Protein AF-A0A2S7T4J6-F1 (afdb_monomer_lite)

pLDDT: mean 83.21, std 17.54, range [38.12, 98.75]

Foldseek 3Di:
DVLVVLVVVVPPPDDDDDDDDDDDDDDDDDDDDDDDDPDDDDPDDPDDPDPDPDAWQKEKEWLAAQDQQPLPQAFPGHFRTQIWMARPPVQAIDDRFGKDQFAFLDDPPPPPQAFTAADAFKFKWFQQAFPPRLPAAWTQTADPVRARWGWGATSVRDIDIDGRATEEAAQARRSHRRRRVDRHHMYTYNVCRVVVRVVFQQPDFDPDVVTDSHGGGDIHMYGYHHYHPVSSVVVVVVVVVGGD

Structure (mmCIF, N/CA/C/O backbone):
data_AF-A0A2S7T4J6-F1
#
_entry.id   AF-A0A2S7T4J6-F1
#
loop_
_atom_site.group_PDB
_atom_site.id
_atom_site.type_symbol
_atom_site.label_atom_id
_atom_site.label_alt_id
_atom_site.label_comp_id
_atom_site.label_asym_id
_atom_site.label_entity_id
_atom_site.label_seq_id
_atom_site.pdbx_PDB_ins_code
_atom_site.Cartn_x
_atom_site.Cartn_y
_atom_site.Cartn_z
_atom_site.occupancy
_atom_site.B_iso_or_equiv
_atom_site.auth_seq_id
_atom_site.auth_comp_id
_atom_site.auth_asym_id
_atom_site.auth_atom_id
_atom_site.pdbx_PDB_model_num
ATOM 1 N N . MET A 1 1 ? -19.206 -4.531 -1.133 1.00 46.59 1 MET A N 1
ATOM 2 C CA . MET A 1 1 ? -19.902 -3.611 -2.072 1.00 46.59 1 MET A CA 1
ATOM 3 C C . MET A 1 1 ? -19.004 -2.639 -2.876 1.00 46.59 1 MET A C 1
ATOM 5 O O . MET A 1 1 ? -19.050 -2.727 -4.097 1.00 46.59 1 MET A O 1
ATOM 9 N N . LEU A 1 2 ? -18.177 -1.746 -2.290 1.00 47.12 2 LEU A N 1
ATOM 10 C CA . LEU A 1 2 ? -17.419 -0.732 -3.069 1.00 47.12 2 LEU A CA 1
ATOM 11 C C . LEU A 1 2 ? -16.317 -1.319 -3.971 1.00 47.12 2 LEU A C 1
ATOM 13 O O . LEU A 1 2 ? -16.253 -0.971 -5.139 1.00 47.12 2 LEU A O 1
ATOM 17 N N . ALA A 1 3 ? -15.514 -2.276 -3.498 1.00 47.03 3 ALA A N 1
ATOM 18 C CA . ALA A 1 3 ? -14.512 -2.927 -4.352 1.00 47.03 3 ALA A CA 1
ATOM 19 C C . ALA A 1 3 ? -15.123 -3.689 -5.548 1.00 47.03 3 ALA A C 1
ATOM 21 O O . ALA A 1 3 ? -14.525 -3.743 -6.618 1.00 47.03 3 ALA A O 1
ATOM 22 N N . LEU A 1 4 ? -16.341 -4.226 -5.394 1.00 43.81 4 LEU A N 1
ATOM 23 C CA . LEU A 1 4 ? -17.112 -4.846 -6.482 1.00 43.81 4 LEU A CA 1
ATOM 24 C C . LEU A 1 4 ? -17.715 -3.808 -7.448 1.00 43.81 4 LEU A C 1
ATOM 26 O O . LEU A 1 4 ? -17.822 -4.079 -8.647 1.00 43.81 4 LEU A O 1
ATOM 30 N N . LEU A 1 5 ? -18.075 -2.619 -6.949 1.00 45.03 5 LEU A N 1
ATOM 31 C CA . LEU A 1 5 ? -18.513 -1.484 -7.770 1.00 45.03 5 LEU A CA 1
ATOM 32 C C . LEU A 1 5 ? -17.338 -0.879 -8.559 1.00 45.03 5 LEU A C 1
ATOM 34 O O . LEU A 1 5 ? -17.463 -0.671 -9.764 1.00 45.03 5 LEU A O 1
ATOM 38 N N . LEU A 1 6 ? -16.173 -0.724 -7.924 1.00 48.00 6 LEU A N 1
ATOM 39 C CA . LEU A 1 6 ? -14.933 -0.244 -8.544 1.00 48.00 6 LEU A CA 1
ATOM 40 C C . LEU A 1 6 ? -14.418 -1.206 -9.624 1.00 48.00 6 LEU A C 1
ATOM 42 O O . LEU A 1 6 ? -14.096 -0.783 -10.731 1.00 48.00 6 LEU A O 1
ATOM 46 N N . GLN A 1 7 ? -14.442 -2.518 -9.364 1.00 47.59 7 GLN A N 1
ATOM 47 C CA . GLN A 1 7 ? -14.095 -3.529 -10.373 1.00 47.59 7 GLN A CA 1
ATOM 48 C C . GLN A 1 7 ? -15.083 -3.589 -11.551 1.00 47.59 7 GLN A C 1
ATOM 50 O O . GLN A 1 7 ? -14.705 -4.029 -12.640 1.00 47.59 7 GLN A O 1
ATOM 55 N N . SER A 1 8 ? -16.342 -3.179 -11.355 1.00 40.75 8 SER A N 1
ATOM 56 C CA . SER A 1 8 ? -17.349 -3.154 -12.426 1.00 40.75 8 SER A CA 1
ATOM 57 C C . SER A 1 8 ? -17.247 -1.909 -13.311 1.00 40.75 8 SER A C 1
ATOM 59 O O . SER A 1 8 ? -17.533 -2.007 -14.504 1.00 40.75 8 SER A O 1
ATOM 61 N N . SER A 1 9 ? -16.796 -0.769 -12.775 1.00 39.91 9 SER A N 1
ATOM 62 C CA . SER A 1 9 ? -16.653 0.477 -13.545 1.00 39.91 9 SER A CA 1
ATOM 63 C C . SER A 1 9 ? -15.541 0.390 -14.608 1.00 39.91 9 SER A C 1
ATOM 65 O O . SER A 1 9 ? -15.733 0.829 -15.743 1.00 39.91 9 SER A O 1
ATOM 67 N N . CYS A 1 10 ? -14.432 -0.309 -14.321 1.00 42.12 10 CYS A N 1
ATOM 68 C CA . CYS A 1 10 ? -13.306 -0.465 -15.259 1.00 42.12 10 CYS A CA 1
ATOM 69 C C . CYS A 1 10 ? -13.540 -1.464 -16.416 1.00 42.12 10 CYS A C 1
ATOM 71 O O . CYS A 1 10 ? -12.700 -1.579 -17.304 1.00 42.12 10 CYS A O 1
ATOM 73 N N . LYS A 1 11 ? -14.665 -2.195 -16.460 1.00 42.22 11 LYS A N 1
ATOM 74 C CA . LYS A 1 11 ? -14.942 -3.202 -17.513 1.00 42.22 11 LYS A CA 1
ATOM 75 C C . LYS A 1 11 ? -15.778 -2.699 -18.699 1.00 42.22 11 LYS A C 1
ATOM 77 O O . LYS A 1 11 ? -16.148 -3.507 -19.550 1.00 42.22 11 LYS A O 1
ATOM 82 N N . SER A 1 12 ? -16.095 -1.404 -18.789 1.00 40.19 12 SER A N 1
ATOM 83 C CA . SER A 1 12 ? -17.078 -0.895 -19.768 1.00 40.19 12 SER A CA 1
ATOM 84 C C . SER A 1 12 ? -16.520 -0.137 -20.982 1.00 40.19 12 SER A C 1
ATOM 86 O O . SER A 1 12 ? -17.240 0.648 -21.590 1.00 40.19 12 SER A O 1
ATOM 88 N N . LEU A 1 13 ? -15.284 -0.401 -21.414 1.00 41.84 13 LEU A N 1
ATOM 89 C CA . LEU A 1 13 ? -14.758 0.146 -22.674 1.00 41.84 13 LEU A CA 1
ATOM 90 C C . LEU A 1 13 ? -14.085 -0.929 -23.530 1.00 41.84 13 LEU A C 1
ATOM 92 O O . LEU A 1 13 ? -12.912 -0.835 -23.855 1.00 41.84 13 LEU A O 1
ATOM 96 N N . ASP A 1 14 ? -14.849 -1.951 -23.915 1.00 47.81 14 ASP A N 1
ATOM 97 C CA . ASP A 1 14 ? -14.542 -2.700 -25.136 1.00 47.81 14 ASP A CA 1
ATOM 98 C C . ASP A 1 14 ? -15.792 -3.416 -25.657 1.00 47.81 14 ASP A C 1
ATOM 100 O O . ASP A 1 14 ? -16.136 -4.525 -25.244 1.00 47.81 14 ASP A O 1
ATOM 104 N N . ARG A 1 15 ? -16.522 -2.756 -26.562 1.00 38.12 15 ARG A N 1
ATOM 105 C CA . ARG A 1 15 ? -17.481 -3.422 -27.453 1.00 38.12 15 ARG A CA 1
ATOM 106 C C . ARG A 1 15 ? -17.423 -2.788 -28.832 1.00 38.12 15 ARG A C 1
ATOM 108 O O . ARG A 1 15 ? -18.091 -1.800 -29.124 1.00 38.12 15 ARG A O 1
ATOM 115 N N . THR A 1 16 ? -16.629 -3.407 -29.694 1.00 41.25 16 THR A N 1
ATOM 116 C CA . THR A 1 16 ? -16.821 -3.350 -31.143 1.00 41.25 16 THR A CA 1
ATOM 117 C C . THR A 1 16 ? -18.231 -3.880 -31.463 1.00 41.25 16 THR A C 1
ATOM 119 O O . THR A 1 16 ? -18.622 -4.900 -30.889 1.00 41.25 16 THR A O 1
ATOM 122 N N . PRO A 1 17 ? -19.023 -3.247 -32.347 1.00 40.62 17 PRO A N 1
ATOM 123 C CA . PRO A 1 17 ? -20.334 -3.774 -32.703 1.00 40.62 17 PRO A CA 1
ATOM 124 C C . PRO A 1 17 ? -20.157 -4.967 -33.650 1.00 40.62 17 PRO A C 1
ATOM 126 O O . PRO A 1 17 ? -19.655 -4.803 -34.761 1.00 40.62 17 PRO A O 1
ATOM 129 N N . GLN A 1 18 ? -20.570 -6.162 -33.223 1.00 39.06 18 GLN A N 1
ATOM 130 C CA . GLN A 1 18 ? -20.898 -7.241 -34.154 1.00 39.06 18 GLN A CA 1
ATOM 131 C C . GLN A 1 18 ? -22.341 -7.052 -34.626 1.00 39.06 18 GLN A C 1
ATOM 133 O O . GLN A 1 18 ? -23.256 -6.947 -33.809 1.00 39.06 18 GLN A O 1
ATOM 138 N N . GLU A 1 19 ? -22.524 -6.998 -35.945 1.00 47.34 19 GLU A N 1
ATOM 139 C CA . GLU A 1 19 ? -23.825 -7.107 -36.602 1.00 47.34 19 GLU A CA 1
ATOM 140 C C . GLU A 1 19 ? -24.484 -8.431 -36.196 1.00 47.34 19 GLU A C 1
ATOM 142 O O . GLU A 1 19 ? -23.924 -9.508 -36.405 1.00 47.34 19 GLU A O 1
ATOM 147 N N . GLN A 1 20 ? -25.666 -8.343 -35.588 1.00 41.53 20 GLN A N 1
ATOM 148 C CA . GLN A 1 20 ? -26.504 -9.494 -35.276 1.00 41.53 20 GLN A CA 1
ATOM 149 C C . GLN A 1 20 ? -27.664 -9.514 -36.273 1.00 41.53 20 GLN A C 1
ATOM 151 O O . GLN A 1 20 ? -28.478 -8.591 -36.302 1.00 41.53 20 GLN A O 1
ATOM 156 N N . GLU A 1 21 ? -27.704 -10.549 -37.112 1.00 45.62 21 GLU A N 1
ATOM 157 C CA . GLU A 1 21 ? -28.818 -10.823 -38.018 1.00 45.62 21 GLU A CA 1
ATOM 158 C C . GLU A 1 21 ? -30.084 -11.163 -37.219 1.00 45.62 21 GLU A C 1
ATOM 160 O O . GLU A 1 21 ? -30.100 -12.069 -36.381 1.00 45.62 21 GLU A O 1
ATOM 165 N N . ASP A 1 22 ? -31.145 -10.413 -37.506 1.00 47.22 22 ASP A N 1
ATOM 166 C CA . ASP A 1 22 ? -32.496 -10.589 -36.987 1.00 47.22 22 ASP A CA 1
ATOM 167 C C . ASP A 1 22 ? -33.133 -11.849 -37.593 1.00 47.22 22 ASP A C 1
ATOM 169 O O . ASP A 1 22 ? -33.500 -11.884 -38.768 1.00 47.22 22 ASP A O 1
ATOM 173 N N . ASN A 1 23 ? -33.252 -12.895 -36.777 1.00 51.44 23 ASN A N 1
ATOM 174 C CA . ASN A 1 23 ? -34.054 -14.079 -37.067 1.00 51.44 23 ASN A CA 1
ATOM 175 C C . ASN A 1 23 ? -35.165 -14.198 -36.022 1.00 51.44 23 ASN A C 1
ATOM 177 O O . ASN A 1 23 ? -35.125 -15.058 -35.142 1.00 51.44 23 ASN A O 1
ATOM 181 N N . THR A 1 24 ? -36.157 -13.316 -36.115 1.00 54.44 24 THR A N 1
ATOM 182 C CA . THR A 1 24 ? -37.392 -13.416 -35.333 1.00 54.44 24 THR A CA 1
ATOM 183 C C . THR A 1 24 ? -38.304 -14.516 -35.915 1.00 54.44 24 THR A C 1
ATOM 185 O O . THR A 1 24 ? -38.749 -14.388 -37.060 1.00 54.44 24 THR A O 1
ATOM 188 N N . PRO A 1 25 ? -38.617 -15.605 -35.182 1.00 57.62 25 PRO A N 1
ATOM 189 C CA . PRO A 1 25 ? -39.623 -16.578 -35.607 1.00 57.62 25 PRO A CA 1
ATOM 190 C C . PRO A 1 25 ? -41.051 -16.040 -35.381 1.00 57.62 25 PRO A C 1
ATOM 192 O O . PRO A 1 25 ? -41.256 -15.145 -34.558 1.00 57.62 25 PRO A O 1
ATOM 195 N N . PRO A 1 26 ? -42.056 -16.557 -36.112 1.00 58.91 26 PRO A N 1
ATOM 196 C CA . PRO A 1 26 ? -43.396 -15.986 -36.111 1.00 58.91 26 PRO A CA 1
ATOM 197 C C . PRO A 1 26 ? -44.127 -16.229 -34.786 1.00 58.91 26 PRO A C 1
ATOM 199 O O . PRO A 1 26 ? -44.065 -17.309 -34.202 1.00 58.91 26 PRO A O 1
ATOM 202 N N . VAL A 1 27 ? -44.844 -15.191 -34.356 1.00 52.62 27 VAL A N 1
ATOM 203 C CA . VAL A 1 27 ? -45.684 -15.143 -33.155 1.00 52.62 27 VAL A CA 1
ATOM 204 C C . VAL A 1 27 ? -46.869 -16.098 -33.305 1.00 52.62 27 VAL A C 1
ATOM 206 O O . VAL A 1 27 ? -47.707 -15.924 -34.192 1.00 52.62 27 VAL A O 1
ATOM 209 N N . GLU A 1 28 ? -46.947 -17.092 -32.424 1.00 57.47 28 GLU A N 1
ATOM 210 C CA . GLU A 1 28 ? -48.094 -17.987 -32.297 1.00 57.47 28 GLU A CA 1
ATOM 211 C C . GLU A 1 28 ? -49.166 -17.300 -31.435 1.00 57.47 28 GLU A C 1
ATOM 213 O O . GLU A 1 28 ? -48.926 -16.917 -30.289 1.00 57.47 28 GLU A O 1
ATOM 218 N N . VAL A 1 29 ? -50.339 -17.069 -32.025 1.00 58.41 29 VAL A N 1
ATOM 219 C CA . VAL A 1 29 ? -51.489 -16.449 -31.358 1.00 58.41 29 VAL A CA 1
ATOM 220 C C . VAL A 1 29 ? -52.173 -17.518 -30.509 1.00 58.41 29 VAL A C 1
ATOM 222 O O . VAL A 1 29 ? -52.822 -18.411 -31.048 1.00 58.41 29 VAL A O 1
ATOM 225 N N . ILE A 1 30 ? -52.017 -17.427 -29.190 1.00 51.50 30 ILE A N 1
ATOM 226 C CA . ILE A 1 30 ? -52.708 -18.283 -28.221 1.00 51.50 30 ILE A CA 1
ATOM 227 C C . ILE A 1 30 ? -53.990 -17.564 -27.785 1.00 51.50 30 ILE A C 1
ATOM 229 O O . ILE A 1 30 ? -53.944 -16.431 -27.304 1.00 51.50 30 ILE A O 1
ATOM 233 N N . GLU A 1 31 ? -55.137 -18.210 -28.002 1.00 62.50 31 GLU A N 1
ATOM 234 C CA . GLU A 1 31 ? -56.450 -17.731 -27.561 1.00 62.50 31 GLU A CA 1
ATOM 235 C C . GLU A 1 31 ? -56.573 -17.763 -26.026 1.00 62.50 31 GLU A C 1
ATOM 237 O O . GLU A 1 31 ? -56.019 -18.658 -25.383 1.00 62.50 31 GLU A O 1
ATOM 242 N N . PRO A 1 32 ? -57.306 -16.814 -25.414 1.00 48.72 32 PRO A N 1
ATOM 243 C CA . PRO A 1 32 ? -57.443 -16.752 -23.968 1.00 48.72 32 PRO A CA 1
ATOM 244 C C . PRO A 1 32 ? -58.439 -17.808 -23.479 1.00 48.72 32 PRO A C 1
ATOM 246 O O . PRO A 1 32 ? -59.636 -17.732 -23.753 1.00 48.72 32 PRO A O 1
ATOM 249 N N . THR A 1 33 ? -57.952 -18.784 -22.718 1.00 53.22 33 THR A N 1
ATOM 250 C CA . THR A 1 33 ? -58.795 -19.627 -21.867 1.00 53.22 33 THR A CA 1
ATOM 251 C C . THR A 1 33 ? -59.058 -18.899 -20.555 1.00 53.22 33 THR A C 1
ATOM 253 O O . THR A 1 33 ? -58.128 -18.621 -19.800 1.00 53.22 33 THR A O 1
ATOM 256 N N . GLU A 1 34 ? -60.327 -18.576 -20.307 1.00 59.88 34 GLU A N 1
ATOM 257 C CA . GLU A 1 34 ? -60.815 -18.103 -19.013 1.00 59.88 34 GLU A CA 1
ATOM 258 C C . GLU A 1 34 ? -60.721 -19.252 -18.004 1.00 59.88 34 GLU A C 1
ATOM 260 O O . GLU A 1 34 ? -61.484 -20.215 -18.092 1.00 59.88 34 GLU A O 1
ATOM 265 N N . ASP A 1 35 ? -59.767 -19.163 -17.076 1.00 51.34 35 ASP A N 1
ATOM 266 C CA . ASP A 1 35 ? -59.703 -20.040 -15.910 1.00 51.34 35 ASP A CA 1
ATOM 267 C C . ASP A 1 35 ? -59.999 -19.207 -14.656 1.00 51.34 35 ASP A C 1
ATOM 269 O O . ASP A 1 35 ? -59.260 -18.293 -14.279 1.00 51.34 35 ASP A O 1
ATOM 273 N N . ASP A 1 36 ? -61.165 -19.487 -14.082 1.00 60.16 36 ASP A N 1
ATOM 274 C CA . ASP A 1 36 ? -61.701 -18.916 -12.853 1.00 60.16 36 ASP A CA 1
ATOM 275 C C . ASP A 1 36 ? -61.111 -19.692 -11.672 1.00 60.16 36 ASP A C 1
ATOM 277 O O . ASP A 1 36 ? -61.681 -20.671 -11.189 1.00 60.16 36 ASP A O 1
ATOM 281 N N . SER A 1 37 ? -59.924 -19.280 -11.227 1.00 57.50 37 SER A N 1
ATOM 282 C CA . SER A 1 37 ? -59.326 -19.768 -9.986 1.00 57.50 37 SER A CA 1
ATOM 283 C C . SER A 1 37 ? -59.079 -18.597 -9.042 1.00 57.50 37 SER A C 1
ATOM 285 O O . SER A 1 37 ? -58.051 -17.918 -9.096 1.00 57.50 37 SER A O 1
ATOM 287 N N . SER A 1 38 ? -60.039 -18.353 -8.153 1.00 61.53 38 SER A N 1
ATOM 288 C CA . SER A 1 38 ? -59.861 -17.499 -6.983 1.00 61.53 38 SER A CA 1
ATOM 289 C C . SER A 1 38 ? -58.885 -18.169 -6.005 1.00 61.53 38 SER A C 1
ATOM 291 O O . SER A 1 38 ? -59.306 -18.827 -5.051 1.00 61.53 38 SER A O 1
ATOM 293 N N . GLU A 1 39 ? -57.583 -18.048 -6.264 1.00 59.91 39 GLU A N 1
ATOM 294 C CA . GLU A 1 39 ? -56.555 -18.453 -5.309 1.00 59.91 39 GLU A CA 1
ATOM 295 C C . GLU A 1 39 ? -56.511 -17.447 -4.155 1.00 59.91 39 GLU A C 1
ATOM 297 O O . GLU A 1 39 ? -56.279 -16.247 -4.317 1.00 59.91 39 GLU A O 1
ATOM 302 N N . GLU A 1 40 ? -56.810 -17.963 -2.969 1.00 63.72 40 GLU A N 1
ATOM 303 C CA . GLU A 1 40 ? -56.751 -17.265 -1.697 1.00 63.72 40 GLU A CA 1
ATOM 304 C C . GLU A 1 40 ? -55.305 -16.809 -1.449 1.00 63.72 40 GLU A C 1
ATOM 306 O O . GLU A 1 40 ? -54.415 -17.622 -1.200 1.00 63.72 40 GLU A O 1
ATOM 311 N N . LEU A 1 41 ? -55.059 -15.499 -1.573 1.00 52.94 41 LEU A N 1
ATOM 312 C CA . LEU A 1 41 ? -53.747 -14.888 -1.361 1.00 52.94 41 LEU A CA 1
ATOM 313 C C . LEU A 1 41 ? -53.299 -15.128 0.084 1.00 52.94 41 LEU A C 1
ATOM 315 O O . LEU A 1 41 ? -53.729 -14.435 1.010 1.00 52.94 41 LEU A O 1
ATOM 319 N N . THR A 1 42 ? -52.419 -16.107 0.279 1.00 61.06 42 THR A N 1
ATOM 320 C CA . THR A 1 42 ? -51.739 -16.303 1.556 1.00 61.06 42 THR A CA 1
ATOM 321 C C . THR A 1 42 ? -50.899 -15.063 1.871 1.00 61.06 42 THR A C 1
ATOM 323 O O . THR A 1 42 ? -50.252 -14.535 0.960 1.00 61.06 42 THR A O 1
ATOM 326 N N . PRO A 1 43 ? -50.879 -14.584 3.128 1.00 64.56 43 PRO A N 1
ATOM 327 C CA . PRO A 1 43 ? -50.047 -13.456 3.527 1.00 64.56 43 PRO A CA 1
ATOM 328 C C . PRO A 1 43 ? -48.598 -13.700 3.105 1.00 64.56 43 PRO A C 1
ATOM 330 O O . PRO A 1 43 ? -48.004 -14.705 3.481 1.00 64.56 43 PRO A O 1
ATOM 333 N N . ILE A 1 44 ? -48.058 -12.795 2.291 1.00 62.47 44 ILE A N 1
ATOM 334 C CA . ILE A 1 44 ? -46.642 -12.784 1.923 1.00 62.47 44 ILE A CA 1
ATOM 335 C C . ILE A 1 44 ? -45.858 -12.576 3.215 1.00 62.47 44 ILE A C 1
ATOM 337 O O . ILE A 1 44 ? -45.962 -11.511 3.832 1.00 62.47 44 ILE A O 1
ATOM 341 N N . ASP A 1 45 ? -45.124 -13.603 3.639 1.00 68.31 45 ASP A N 1
ATOM 342 C CA . ASP A 1 45 ? -44.213 -13.491 4.768 1.00 68.31 45 ASP A CA 1
ATOM 343 C C . ASP A 1 45 ? -43.261 -12.308 4.526 1.00 68.31 45 ASP A C 1
ATOM 345 O O . ASP A 1 45 ? -42.809 -12.100 3.391 1.00 68.31 45 ASP A O 1
ATOM 349 N N . PRO A 1 46 ? -42.978 -11.487 5.553 1.00 67.12 46 PRO A N 1
ATOM 350 C CA . PRO A 1 46 ? -42.059 -10.372 5.412 1.00 67.12 46 PRO A CA 1
ATOM 351 C C . PRO A 1 46 ? -40.716 -10.906 4.917 1.00 67.12 46 PRO A C 1
ATOM 353 O O . PRO A 1 46 ? -40.093 -11.736 5.577 1.00 67.12 46 PRO A O 1
ATOM 356 N N . VAL A 1 47 ? -40.299 -10.436 3.739 1.00 70.38 47 VAL A N 1
ATOM 357 C CA . VAL A 1 47 ? -38.997 -10.751 3.149 1.00 70.38 47 VAL A CA 1
ATOM 358 C C . VAL A 1 47 ? -37.937 -10.375 4.175 1.00 70.38 47 VAL A C 1
ATOM 360 O O . VAL A 1 47 ? -37.756 -9.196 4.486 1.00 70.38 47 VAL A O 1
ATOM 363 N N . GLU A 1 48 ? -37.290 -11.389 4.741 1.00 68.12 48 GLU A N 1
ATOM 364 C CA . GLU A 1 48 ? -36.185 -11.207 5.669 1.00 68.12 48 GLU A CA 1
ATOM 365 C C . GLU A 1 48 ? -35.112 -10.376 4.945 1.00 68.12 48 GLU A C 1
ATOM 367 O O . GLU A 1 48 ? -34.752 -10.713 3.808 1.00 68.12 48 GLU A O 1
ATOM 372 N N . PRO A 1 49 ? -34.660 -9.241 5.513 1.00 61.41 49 PRO A N 1
ATOM 373 C CA . PRO A 1 49 ? -33.667 -8.415 4.848 1.00 61.41 49 PRO A CA 1
ATOM 374 C C . PRO A 1 49 ? -32.425 -9.263 4.584 1.00 61.41 49 PRO A C 1
ATOM 376 O O . PRO A 1 49 ? -31.979 -10.012 5.455 1.00 61.41 49 PRO A O 1
ATOM 379 N N . ALA A 1 50 ? -31.887 -9.159 3.366 1.00 61.78 50 ALA A N 1
ATOM 380 C CA . ALA A 1 50 ? -30.668 -9.861 2.996 1.00 61.78 50 ALA A CA 1
ATOM 381 C C . ALA A 1 50 ? -29.576 -9.571 4.043 1.00 61.78 50 ALA A C 1
ATOM 383 O O . ALA A 1 50 ? -29.457 -8.418 4.471 1.00 61.78 50 ALA A O 1
ATOM 384 N N . PRO A 1 51 ? -28.809 -10.589 4.477 1.00 61.12 51 PRO A N 1
ATOM 385 C CA . PRO A 1 51 ? -27.783 -10.405 5.492 1.00 61.12 51 PRO A CA 1
ATOM 386 C C . PRO A 1 51 ? -26.834 -9.292 5.047 1.00 61.12 51 PRO A C 1
ATOM 388 O O . PRO A 1 51 ? -26.333 -9.322 3.922 1.00 61.12 51 PRO A O 1
ATOM 391 N N . GLU A 1 52 ? -26.629 -8.299 5.916 1.00 62.00 52 GLU A N 1
ATOM 392 C CA . GLU A 1 52 ? -25.661 -7.233 5.677 1.00 62.00 52 GLU A CA 1
ATOM 393 C C . GLU A 1 52 ? -24.313 -7.869 5.326 1.00 62.00 52 GLU A C 1
ATOM 395 O O . GLU A 1 52 ? -23.766 -8.672 6.085 1.00 62.00 52 GLU A O 1
ATOM 400 N N . GLU A 1 53 ? -23.809 -7.552 4.135 1.00 62.44 53 GLU A N 1
ATOM 401 C CA . GLU A 1 53 ? -22.522 -8.037 3.652 1.00 62.44 53 GLU A CA 1
ATOM 402 C C . GLU A 1 53 ? -21.443 -7.533 4.628 1.00 62.44 53 GLU A C 1
ATOM 404 O O . GLU A 1 53 ? -21.161 -6.333 4.684 1.00 62.44 53 GLU A O 1
ATOM 409 N N . LEU A 1 54 ? -20.889 -8.429 5.455 1.00 73.19 54 LEU A N 1
ATOM 410 C CA . LEU A 1 54 ? -19.874 -8.072 6.446 1.00 73.19 54 LEU A CA 1
ATOM 411 C C . LEU A 1 54 ? -18.623 -7.575 5.717 1.00 73.19 54 LEU A C 1
ATOM 413 O O . LEU A 1 54 ? -17.863 -8.359 5.147 1.00 73.19 54 LEU A O 1
ATOM 417 N N . LEU A 1 55 ? -18.423 -6.258 5.726 1.00 77.88 55 LEU A N 1
ATOM 418 C CA . LEU A 1 55 ? -17.199 -5.644 5.225 1.00 77.88 55 LEU A CA 1
ATOM 419 C C . LEU A 1 55 ? -16.002 -6.123 6.063 1.00 77.88 55 LEU A C 1
ATOM 421 O O . LEU A 1 55 ? -16.147 -6.310 7.276 1.00 77.88 55 LEU A O 1
ATOM 425 N N . PRO A 1 56 ? -14.812 -6.289 5.457 1.00 88.06 56 PRO A N 1
ATOM 426 C CA . PRO A 1 56 ? -13.603 -6.552 6.228 1.00 88.06 56 PRO A CA 1
ATOM 427 C C . PRO A 1 56 ? -13.372 -5.414 7.237 1.00 88.06 56 PRO A C 1
ATOM 429 O O . PRO A 1 56 ? -13.671 -4.255 6.928 1.00 88.06 56 PRO A O 1
ATOM 432 N N . PRO A 1 57 ? -12.831 -5.703 8.435 1.00 92.25 57 PRO A N 1
ATOM 433 C CA . PRO A 1 57 ? -12.688 -4.701 9.492 1.00 92.25 57 PRO A CA 1
ATOM 434 C C . PRO A 1 57 ? -11.783 -3.535 9.075 1.00 92.25 57 PRO A C 1
ATOM 436 O O . PRO A 1 57 ? -12.042 -2.397 9.466 1.00 92.25 57 PRO A O 1
ATOM 439 N N . ILE A 1 58 ? -10.760 -3.809 8.256 1.00 96.75 58 ILE A N 1
ATOM 440 C CA . ILE A 1 58 ? -9.829 -2.815 7.725 1.00 96.75 58 ILE A CA 1
ATOM 441 C C . ILE A 1 58 ? -9.654 -3.011 6.217 1.00 96.75 58 ILE A C 1
ATOM 443 O O . ILE A 1 58 ? -9.451 -4.130 5.735 1.00 96.75 58 ILE A O 1
ATOM 447 N N . GLU A 1 59 ? -9.665 -1.906 5.480 1.00 97.69 59 GLU A N 1
ATOM 448 C CA . GLU A 1 59 ? -9.307 -1.852 4.064 1.00 97.69 59 GLU A CA 1
ATOM 449 C C . GLU A 1 59 ? -8.195 -0.824 3.845 1.00 97.69 59 GLU A C 1
ATOM 451 O O . GLU A 1 59 ? -8.249 0.286 4.369 1.00 97.69 59 GLU A O 1
ATOM 456 N N . VAL A 1 60 ? -7.178 -1.182 3.067 1.00 98.44 60 VAL A N 1
ATOM 457 C CA . VAL A 1 60 ? -6.051 -0.306 2.726 1.00 98.44 60 VAL A CA 1
ATOM 458 C C . VAL A 1 60 ? -6.027 -0.126 1.217 1.00 98.44 60 VAL A C 1
ATOM 460 O O . VAL A 1 60 ? -5.911 -1.102 0.487 1.00 98.44 60 VAL A O 1
ATOM 463 N N . PHE A 1 61 ? -6.107 1.104 0.735 1.00 98.50 61 PHE A N 1
ATOM 464 C CA . PHE A 1 61 ? -6.179 1.415 -0.689 1.00 98.50 61 PHE A CA 1
ATOM 465 C C . PHE A 1 61 ? -4.886 2.070 -1.130 1.00 98.50 61 PHE A C 1
ATOM 467 O O . PHE A 1 61 ? -4.578 3.158 -0.664 1.00 98.50 61 PHE A O 1
ATOM 474 N N . PHE A 1 62 ? -4.155 1.435 -2.039 1.00 98.56 62 PHE A N 1
ATOM 475 C CA . PHE A 1 62 ? -3.063 2.052 -2.777 1.00 98.56 62 PHE A CA 1
ATOM 476 C C . PHE A 1 62 ? -3.586 2.502 -4.138 1.00 98.56 62 PHE A C 1
ATOM 478 O O . PHE A 1 62 ? -3.904 1.657 -4.975 1.00 98.56 62 PHE A O 1
ATOM 485 N N . ILE A 1 63 ? -3.643 3.815 -4.361 1.00 98.38 63 ILE A N 1
ATOM 486 C CA . ILE A 1 63 ? -4.024 4.399 -5.649 1.00 98.38 63 ILE A CA 1
ATOM 487 C C . ILE A 1 63 ? -2.789 5.047 -6.276 1.00 98.38 63 ILE A C 1
ATOM 489 O O . ILE A 1 63 ? -2.415 6.183 -5.965 1.00 98.38 63 ILE A O 1
ATOM 493 N N . ASP A 1 64 ? -2.123 4.286 -7.135 1.00 97.56 64 ASP A N 1
ATOM 494 C CA . ASP A 1 64 ? -0.866 4.638 -7.786 1.00 97.56 64 ASP A CA 1
ATOM 495 C C . ASP A 1 64 ? -1.083 5.039 -9.249 1.00 97.56 64 ASP A C 1
ATOM 497 O O . ASP A 1 64 ? -2.154 4.841 -9.824 1.00 97.56 64 ASP A O 1
ATOM 501 N N . GLN A 1 65 ? -0.054 5.620 -9.854 1.00 95.94 65 GLN A N 1
ATOM 502 C CA . GLN A 1 65 ? -0.030 5.893 -11.288 1.00 95.94 65 GLN A CA 1
ATOM 503 C C . GLN A 1 65 ? 0.150 4.598 -12.097 1.00 95.94 65 GLN A C 1
ATOM 505 O O . GLN A 1 65 ? 0.820 3.666 -11.654 1.00 95.94 65 GLN A O 1
ATOM 510 N N . GLU A 1 66 ? -0.394 4.558 -13.312 1.00 95.12 66 GLU A N 1
ATOM 511 C CA . GLU A 1 66 ? -0.314 3.422 -14.251 1.00 95.12 66 GLU A CA 1
ATOM 512 C C . GLU A 1 66 ? 1.118 3.023 -14.632 1.00 95.12 66 GLU A C 1
ATOM 514 O O . GLU A 1 66 ? 1.416 1.852 -14.864 1.00 95.12 66 GLU A O 1
ATOM 519 N N . ASN A 1 67 ? 2.022 4.000 -14.695 1.00 91.25 67 ASN A N 1
ATOM 520 C CA . ASN A 1 67 ? 3.378 3.796 -15.189 1.00 91.25 67 ASN A CA 1
ATOM 521 C C . ASN A 1 67 ? 4.407 3.793 -14.056 1.00 91.25 67 ASN A C 1
ATOM 523 O O . ASN A 1 67 ? 4.278 4.505 -13.063 1.00 91.25 67 ASN A O 1
ATOM 527 N N . LEU A 1 68 ? 5.484 3.029 -14.233 1.00 87.88 68 LEU A N 1
ATOM 528 C CA . LEU A 1 68 ? 6.631 3.055 -13.323 1.00 87.88 68 LEU A CA 1
ATOM 529 C C . LEU A 1 68 ? 7.195 4.488 -13.183 1.00 87.88 68 LEU A C 1
ATOM 531 O O . LEU A 1 68 ? 7.310 5.186 -14.191 1.00 87.88 68 LEU A O 1
ATOM 535 N N . PRO A 1 69 ? 7.589 4.923 -11.970 1.00 85.94 69 PRO A N 1
ATOM 536 C CA . PRO A 1 69 ? 8.318 6.174 -11.784 1.00 85.94 69 PRO A CA 1
ATOM 537 C C . PRO A 1 69 ? 9.623 6.199 -12.595 1.00 85.94 69 PRO A C 1
ATOM 539 O O . PRO A 1 69 ? 10.352 5.208 -12.622 1.00 85.94 69 PRO A O 1
ATOM 542 N N . ASP A 1 70 ? 9.928 7.345 -13.210 1.00 82.06 70 ASP A N 1
ATOM 543 C CA . ASP A 1 70 ? 11.074 7.550 -14.121 1.00 82.06 70 ASP A CA 1
ATOM 544 C C . ASP A 1 70 ? 12.448 7.431 -13.425 1.00 82.06 70 ASP A C 1
ATOM 546 O O . ASP A 1 70 ? 13.476 7.215 -14.060 1.00 82.06 70 ASP A O 1
ATOM 550 N N . ASP A 1 71 ? 12.480 7.544 -12.093 1.00 86.31 71 ASP A N 1
ATOM 551 C CA . ASP A 1 71 ? 13.682 7.405 -11.265 1.00 86.31 71 ASP A CA 1
ATOM 552 C C . ASP A 1 71 ? 14.897 8.237 -11.727 1.00 86.31 71 ASP A C 1
ATOM 554 O O . ASP A 1 71 ? 16.055 7.810 -11.665 1.00 86.31 71 ASP A O 1
ATOM 558 N N . ALA A 1 72 ? 14.623 9.483 -12.119 1.00 89.31 72 ALA A N 1
ATOM 559 C CA . ALA A 1 72 ? 15.590 10.464 -12.611 1.00 89.31 72 ALA A CA 1
ATOM 560 C C . ALA A 1 72 ? 16.539 11.058 -11.538 1.00 89.31 72 ALA A C 1
ATOM 562 O O . ALA A 1 72 ? 17.253 12.027 -11.797 1.00 89.31 72 ALA A O 1
ATOM 563 N N . GLY A 1 73 ? 16.555 10.515 -10.319 1.00 90.38 73 GLY A N 1
ATOM 564 C CA . GLY A 1 73 ? 17.339 11.013 -9.184 1.00 90.38 73 GLY A CA 1
ATOM 565 C C . GLY A 1 73 ? 16.774 12.282 -8.538 1.00 90.38 73 GLY A C 1
ATOM 566 O O . GLY A 1 73 ? 17.521 13.028 -7.900 1.00 90.38 73 GLY A O 1
ATOM 567 N N . ILE A 1 74 ? 15.481 12.555 -8.731 1.00 92.88 74 ILE A N 1
ATOM 568 C CA . ILE A 1 74 ? 14.800 13.739 -8.199 1.00 92.88 74 ILE A CA 1
ATOM 569 C C . ILE A 1 74 ? 14.141 13.368 -6.870 1.00 92.88 74 ILE A C 1
ATOM 571 O O . ILE A 1 74 ? 13.259 12.519 -6.811 1.00 92.88 74 ILE A O 1
ATOM 575 N N . ALA A 1 75 ? 14.566 14.002 -5.779 1.00 93.56 75 ALA A N 1
ATOM 576 C CA . ALA A 1 75 ? 13.935 13.773 -4.484 1.00 93.56 75 ALA A CA 1
ATOM 577 C C . ALA A 1 75 ? 12.448 14.170 -4.514 1.00 93.56 75 ALA A C 1
ATOM 579 O O . ALA A 1 75 ? 12.107 15.197 -5.104 1.00 93.56 75 ALA A O 1
ATOM 580 N N . GLY A 1 76 ? 11.579 13.384 -3.876 1.00 91.94 76 GLY A N 1
ATOM 581 C CA . GLY A 1 76 ? 10.131 13.633 -3.876 1.00 91.94 76 GLY A CA 1
ATOM 582 C C . GLY A 1 76 ? 9.330 12.817 -4.893 1.00 91.94 76 GLY A C 1
ATOM 583 O O . GLY A 1 76 ? 8.108 12.922 -4.913 1.00 91.94 76 GLY A O 1
ATOM 584 N N . THR A 1 77 ? 9.979 12.052 -5.780 1.00 92.50 77 THR A N 1
ATOM 585 C CA . THR A 1 77 ? 9.298 11.409 -6.923 1.00 92.50 77 THR A CA 1
ATOM 586 C C . THR A 1 77 ? 9.198 9.891 -6.814 1.00 92.50 77 THR A C 1
ATOM 588 O O . THR A 1 77 ? 8.797 9.242 -7.778 1.00 92.50 77 THR A O 1
ATOM 591 N N . SER A 1 78 ? 9.600 9.294 -5.687 1.00 93.31 78 SER A N 1
ATOM 592 C CA . SER A 1 78 ? 9.631 7.828 -5.555 1.00 93.31 78 SER A CA 1
ATOM 593 C C . SER A 1 78 ? 8.279 7.240 -5.143 1.00 93.31 78 SER A C 1
ATOM 595 O O . SER A 1 78 ? 8.003 6.088 -5.464 1.00 93.31 78 SER A O 1
ATOM 597 N N . TYR A 1 79 ? 7.468 7.996 -4.398 1.00 94.56 79 TYR A N 1
ATOM 598 C CA . TYR A 1 79 ? 6.218 7.526 -3.794 1.00 94.56 79 TYR A CA 1
ATOM 599 C C . TYR A 1 79 ? 5.030 8.208 -4.467 1.00 94.56 79 TYR A C 1
ATOM 601 O O . TYR A 1 79 ? 4.610 9.292 -4.072 1.00 94.56 79 TYR A O 1
ATOM 609 N N . THR A 1 80 ? 4.535 7.584 -5.531 1.00 95.62 80 THR A N 1
ATOM 610 C CA . THR A 1 80 ? 3.495 8.125 -6.417 1.00 95.62 80 THR A CA 1
ATOM 611 C C . THR A 1 80 ? 2.073 7.709 -6.027 1.00 95.62 80 THR A C 1
ATOM 613 O O . THR A 1 80 ? 1.095 8.310 -6.490 1.00 95.62 80 THR A O 1
ATOM 616 N N . ALA A 1 81 ? 1.937 6.722 -5.139 1.00 97.50 81 ALA A N 1
ATOM 617 C CA . ALA A 1 81 ? 0.646 6.269 -4.646 1.00 97.50 81 ALA A CA 1
ATOM 618 C C . ALA A 1 81 ? 0.131 7.161 -3.515 1.00 97.50 81 ALA A C 1
ATOM 620 O O . ALA A 1 81 ? 0.885 7.515 -2.605 1.00 97.50 81 ALA A O 1
ATOM 621 N N . LEU A 1 82 ? -1.174 7.439 -3.531 1.00 98.44 82 LEU A N 1
ATOM 622 C CA . LEU A 1 82 ? -1.890 7.857 -2.328 1.00 98.44 82 LEU A CA 1
ATOM 623 C C . LEU A 1 82 ? -2.444 6.618 -1.636 1.00 98.44 82 LEU A C 1
ATOM 625 O O . LEU A 1 82 ? -3.058 5.762 -2.277 1.00 98.44 82 LEU A O 1
ATOM 629 N N . VAL A 1 83 ? -2.201 6.526 -0.333 1.00 98.75 83 VAL A N 1
ATOM 630 C CA . VAL A 1 83 ? -2.602 5.390 0.489 1.00 98.75 83 VAL A CA 1
ATOM 631 C C . VAL A 1 83 ? -3.632 5.827 1.515 1.00 98.75 83 VAL A C 1
ATOM 633 O O . VAL A 1 83 ? -3.349 6.683 2.352 1.00 98.75 83 VAL A O 1
ATOM 636 N N . TYR A 1 84 ? -4.808 5.212 1.476 1.00 98.56 84 TYR A N 1
ATOM 637 C CA . TYR A 1 84 ? -5.881 5.442 2.442 1.00 98.56 84 TYR A CA 1
ATOM 638 C C . TYR A 1 84 ? -6.128 4.179 3.261 1.00 98.56 84 TYR A C 1
ATOM 640 O O . TYR A 1 84 ? -6.017 3.069 2.742 1.00 98.56 84 TYR A O 1
ATOM 648 N N . VAL A 1 85 ? -6.487 4.343 4.532 1.00 98.38 85 VAL A N 1
ATOM 649 C CA . VAL A 1 85 ? -6.928 3.240 5.397 1.00 98.38 85 VAL A CA 1
ATOM 650 C C . VAL A 1 85 ? -8.355 3.523 5.840 1.00 98.38 85 VAL A C 1
ATOM 652 O O . VAL A 1 85 ? -8.619 4.569 6.432 1.00 98.38 85 VAL A O 1
ATOM 655 N N . LEU A 1 86 ? -9.271 2.604 5.546 1.00 97.62 86 LEU A N 1
ATOM 656 C CA . LEU A 1 86 ? -10.645 2.633 6.029 1.00 97.62 86 LEU A CA 1
ATOM 657 C C . LEU A 1 86 ? -10.783 1.642 7.181 1.00 97.62 86 LEU A C 1
ATOM 659 O O . LEU A 1 86 ? -10.610 0.437 7.006 1.00 97.62 86 LEU A O 1
ATOM 663 N N . ASP A 1 87 ? -11.112 2.163 8.358 1.00 96.06 87 ASP A N 1
ATOM 664 C CA . ASP A 1 87 ? -11.532 1.369 9.504 1.00 96.06 87 ASP A CA 1
ATOM 665 C C . ASP A 1 87 ? -13.057 1.258 9.469 1.00 96.06 87 ASP A C 1
ATOM 667 O O . ASP A 1 87 ? -13.791 2.184 9.832 1.00 96.06 87 ASP A O 1
ATOM 671 N N . ASN A 1 88 ? -13.542 0.110 8.999 1.00 94.31 88 ASN A N 1
ATOM 672 C CA . ASN A 1 88 ? -14.969 -0.152 8.850 1.00 94.31 88 ASN A CA 1
ATOM 673 C C . ASN A 1 88 ? -15.669 -0.394 10.193 1.00 94.31 88 ASN A C 1
ATOM 675 O O . ASN A 1 88 ? -16.900 -0.296 10.244 1.00 94.31 88 ASN A O 1
ATOM 679 N N . THR A 1 89 ? -14.905 -0.672 11.254 1.00 91.69 89 THR A N 1
ATOM 680 C CA . THR A 1 89 ? -15.408 -0.877 12.618 1.00 91.69 89 THR A CA 1
ATOM 681 C C . THR A 1 89 ? -15.703 0.464 13.276 1.00 91.69 89 THR A C 1
ATOM 683 O O . THR A 1 89 ? -16.797 0.675 13.794 1.00 91.69 89 THR A O 1
ATOM 686 N N . ASN A 1 90 ? -14.751 1.395 13.201 1.00 93.38 90 ASN A N 1
ATOM 687 C CA . ASN A 1 90 ? -14.875 2.730 13.786 1.00 93.38 90 ASN A CA 1
ATOM 688 C C . ASN A 1 90 ? -15.450 3.774 12.818 1.00 93.38 90 ASN A C 1
ATOM 690 O O . ASN A 1 90 ? -15.644 4.919 13.220 1.00 93.38 90 ASN A O 1
ATOM 694 N N . LYS A 1 91 ? -15.732 3.386 11.566 1.00 93.88 91 LYS A N 1
ATOM 695 C CA . LYS A 1 91 ? -16.256 4.259 10.502 1.00 93.88 91 LYS A CA 1
ATOM 696 C C . LYS A 1 91 ? -15.385 5.497 10.309 1.00 93.88 91 LYS A C 1
ATOM 698 O O . LYS A 1 91 ? -15.880 6.620 10.331 1.00 93.88 91 LYS A O 1
ATOM 703 N N . ARG A 1 92 ? -14.080 5.268 10.142 1.00 96.62 92 ARG A N 1
ATOM 704 C CA . ARG A 1 92 ? -13.071 6.325 10.029 1.00 96.62 92 ARG A CA 1
ATOM 705 C C . ARG A 1 92 ? -12.150 6.105 8.840 1.00 96.62 92 ARG A C 1
ATOM 707 O O . ARG A 1 92 ? -11.769 4.972 8.544 1.00 96.62 92 ARG A O 1
ATOM 714 N N . ARG A 1 93 ? -11.756 7.205 8.199 1.00 97.44 93 ARG A N 1
ATOM 715 C CA . ARG A 1 93 ? -10.722 7.228 7.163 1.00 97.44 93 ARG A CA 1
ATOM 716 C C . ARG A 1 93 ? -9.426 7.823 7.713 1.00 97.44 93 ARG A C 1
ATOM 718 O O . ARG A 1 93 ? -9.436 8.806 8.448 1.00 97.44 93 ARG A O 1
ATOM 725 N N . TYR A 1 94 ? -8.300 7.246 7.309 1.00 98.1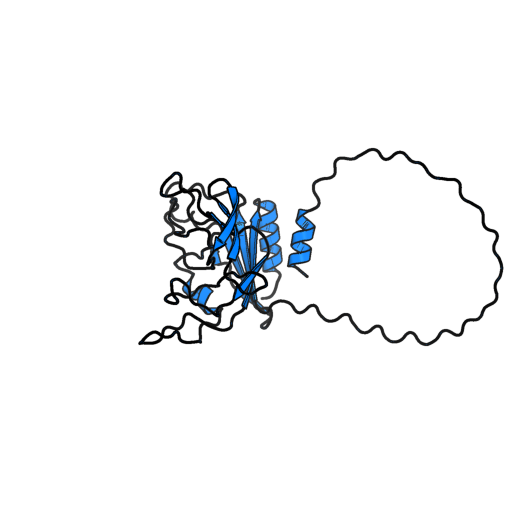2 94 TYR A N 1
ATOM 726 C CA . TYR A 1 94 ? -6.960 7.763 7.572 1.00 98.12 94 TYR A CA 1
ATOM 727 C C . TYR A 1 94 ? -6.194 7.960 6.262 1.00 98.12 94 TYR A C 1
ATOM 729 O O . TYR A 1 94 ? -6.411 7.229 5.293 1.00 98.12 94 TYR A O 1
ATOM 737 N N . GLY A 1 95 ? -5.274 8.926 6.258 1.00 96.38 95 GLY A N 1
ATOM 738 C CA . GLY A 1 95 ? -4.492 9.318 5.087 1.00 96.38 95 GLY A CA 1
ATOM 739 C C . GLY A 1 95 ? -4.996 10.610 4.417 1.00 96.38 95 GLY A C 1
ATOM 740 O O . GLY A 1 95 ? -5.813 11.324 5.005 1.00 96.38 95 GLY A O 1
ATOM 741 N N . PRO A 1 96 ? -4.500 10.927 3.209 1.00 97.81 96 PRO A N 1
ATOM 742 C CA . PRO A 1 96 ? -3.592 10.091 2.426 1.00 97.81 96 PRO A CA 1
ATOM 743 C C . PRO A 1 96 ? -2.182 10.009 3.026 1.00 97.81 96 PRO A C 1
ATOM 745 O O . PRO A 1 96 ? -1.621 11.006 3.477 1.00 97.81 96 PRO A O 1
ATOM 748 N N . PHE A 1 97 ? -1.597 8.814 2.983 1.00 98.44 97 PHE A N 1
ATOM 749 C CA . PHE A 1 97 ? -0.159 8.600 3.131 1.00 98.44 97 PHE A CA 1
ATOM 750 C C . PHE A 1 97 ? 0.481 8.481 1.743 1.00 98.44 97 PHE A C 1
ATOM 752 O O . PHE A 1 97 ? -0.139 7.995 0.800 1.00 98.44 97 PHE A O 1
ATOM 759 N N . ASN A 1 98 ? 1.738 8.876 1.617 1.00 98.00 98 ASN A N 1
ATOM 760 C CA . ASN A 1 98 ? 2.543 8.676 0.424 1.00 98.00 98 ASN A CA 1
ATOM 761 C C . ASN A 1 98 ? 3.050 7.233 0.412 1.00 98.00 98 ASN A C 1
ATOM 763 O O . ASN A 1 98 ? 3.694 6.778 1.361 1.00 98.00 98 ASN A O 1
ATOM 767 N N . GLY A 1 99 ? 2.787 6.514 -0.671 1.00 96.81 99 GLY A N 1
ATOM 768 C CA . GLY A 1 99 ? 3.241 5.143 -0.857 1.00 96.81 99 GLY A CA 1
ATOM 769 C C . GLY A 1 99 ? 3.703 4.864 -2.279 1.00 96.81 99 GLY A C 1
ATOM 770 O O . GLY A 1 99 ? 3.755 5.744 -3.131 1.00 96.81 99 GLY A O 1
ATOM 771 N N . SER A 1 100 ? 4.060 3.617 -2.545 1.00 95.88 100 SER A N 1
ATOM 772 C CA . SER A 1 100 ? 4.364 3.135 -3.887 1.00 95.88 100 SER A CA 1
ATOM 773 C C . SER A 1 100 ? 3.985 1.670 -4.001 1.00 95.88 100 SER A C 1
ATOM 775 O O . SER A 1 100 ? 4.296 0.861 -3.129 1.00 95.88 100 SER A O 1
ATOM 777 N N . THR A 1 101 ? 3.350 1.309 -5.106 1.00 95.44 101 THR A N 1
ATOM 778 C CA . THR A 1 101 ? 3.075 -0.084 -5.484 1.00 95.44 101 THR A CA 1
ATOM 779 C C . THR A 1 101 ? 4.157 -0.642 -6.408 1.00 95.44 101 THR A C 1
ATOM 781 O O . THR A 1 101 ? 4.154 -1.834 -6.733 1.00 95.44 101 THR A O 1
ATOM 784 N N . TYR A 1 102 ? 5.083 0.219 -6.833 1.00 90.88 102 TYR A N 1
ATOM 785 C CA . TYR A 1 102 ? 6.301 -0.128 -7.543 1.00 90.88 102 TYR A CA 1
ATOM 786 C C . TYR A 1 102 ? 7.448 -0.232 -6.542 1.00 90.88 102 TYR A C 1
ATOM 788 O O . TYR A 1 102 ? 7.726 0.751 -5.844 1.00 90.88 102 TYR A O 1
ATOM 796 N N . PRO A 1 103 ? 8.167 -1.359 -6.458 1.00 83.31 103 PRO A N 1
ATOM 797 C CA . PRO A 1 103 ? 9.355 -1.417 -5.625 1.00 83.31 103 PRO A CA 1
ATOM 798 C C . PRO A 1 103 ? 10.521 -0.783 -6.392 1.00 83.31 103 PRO A C 1
ATOM 800 O O . PRO A 1 103 ? 10.372 0.299 -6.948 1.00 83.31 103 PRO A O 1
ATOM 803 N N . ASN A 1 104 ? 11.689 -1.425 -6.435 1.00 79.44 104 ASN A N 1
ATOM 804 C CA . ASN A 1 104 ? 12.769 -0.963 -7.292 1.00 79.44 104 ASN A CA 1
ATOM 805 C C . ASN A 1 104 ? 12.297 -0.872 -8.761 1.00 79.44 104 ASN A C 1
ATOM 807 O O . ASN A 1 104 ? 11.447 -1.656 -9.175 1.00 79.44 104 ASN A O 1
ATOM 811 N N . SER A 1 105 ? 12.851 0.042 -9.563 1.00 70.94 105 SER A N 1
ATOM 812 C CA . SER A 1 105 ? 12.536 0.160 -11.009 1.00 70.94 105 SER A CA 1
ATOM 813 C C . SER A 1 105 ? 13.582 -0.443 -11.942 1.00 70.94 105 SER A C 1
ATOM 815 O O . SER A 1 105 ? 13.350 -0.541 -13.146 1.00 70.94 105 SER A O 1
ATOM 817 N N . GLN A 1 106 ? 14.721 -0.872 -11.397 1.00 75.88 106 GLN A N 1
ATOM 818 C CA . GLN A 1 106 ? 15.738 -1.606 -12.137 1.00 75.88 106 GLN A CA 1
ATOM 819 C C . GLN A 1 106 ? 16.085 -2.925 -11.464 1.00 75.88 106 GLN A C 1
ATOM 821 O O . GLN A 1 106 ? 16.251 -3.017 -10.242 1.00 75.88 106 GLN A O 1
ATOM 826 N N . GLU A 1 107 ? 16.242 -3.934 -12.307 1.00 77.25 107 GLU A N 1
ATOM 827 C CA . GLU A 1 107 ? 16.703 -5.245 -11.911 1.00 77.25 107 GLU A CA 1
ATOM 828 C C . GLU A 1 107 ? 18.145 -5.179 -11.385 1.00 77.25 107 GLU A C 1
ATOM 830 O O . GLU A 1 107 ? 19.036 -4.610 -12.019 1.00 77.25 107 GLU A O 1
ATOM 835 N N . ASN A 1 108 ? 18.396 -5.799 -10.231 1.00 70.25 108 ASN A N 1
ATOM 836 C CA . ASN A 1 108 ? 19.740 -5.887 -9.674 1.00 70.25 108 ASN A CA 1
ATOM 837 C C . ASN A 1 108 ? 19.943 -7.201 -8.887 1.00 70.25 108 ASN A C 1
ATOM 839 O O . ASN A 1 108 ? 19.245 -7.415 -7.888 1.00 70.25 108 ASN A O 1
ATOM 843 N N . PRO A 1 109 ? 20.905 -8.068 -9.274 1.00 73.88 109 PRO A N 1
ATOM 844 C CA . PRO A 1 109 ? 21.761 -7.978 -10.466 1.00 73.88 109 PRO A CA 1
ATOM 845 C C . PRO A 1 109 ? 20.967 -8.225 -11.757 1.00 73.88 109 PRO A C 1
ATOM 847 O O . PRO A 1 109 ? 19.968 -8.939 -11.738 1.00 73.88 109 PRO A O 1
ATOM 850 N N . SER A 1 110 ? 21.427 -7.661 -12.876 1.00 77.06 110 SER A N 1
ATOM 851 C CA . SER A 1 110 ? 20.797 -7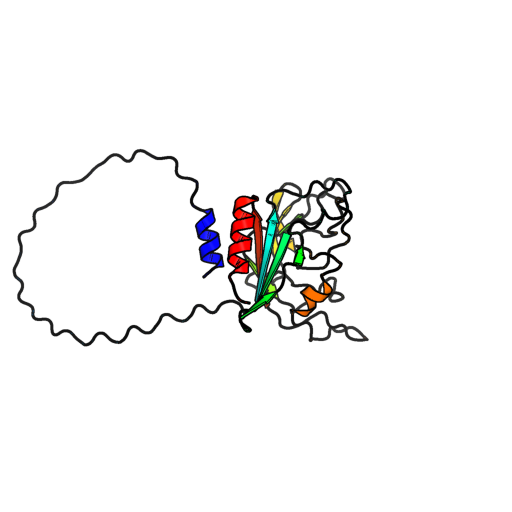.881 -14.185 1.00 77.06 110 SER A CA 1
ATOM 852 C C . SER A 1 110 ? 20.776 -9.371 -14.569 1.00 77.06 110 SER A C 1
ATOM 854 O O . SER A 1 110 ? 21.761 -10.081 -14.351 1.00 77.06 110 SER A O 1
ATOM 856 N N . GLY A 1 111 ? 19.665 -9.831 -15.152 1.00 76.69 111 GLY A N 1
ATOM 857 C CA . GLY A 1 111 ? 19.465 -11.190 -15.665 1.00 76.69 111 GLY A CA 1
ATOM 858 C C . GLY A 1 111 ? 18.967 -12.223 -14.643 1.00 76.69 111 GLY A C 1
ATOM 859 O O . GLY A 1 111 ? 19.090 -13.421 -14.878 1.00 76.69 111 GLY A O 1
ATOM 860 N N . SER A 1 112 ? 18.439 -11.784 -13.504 1.00 79.44 112 SER A N 1
ATOM 861 C CA . SER A 1 112 ? 17.886 -12.611 -12.425 1.00 79.44 112 SER A CA 1
ATOM 862 C C . SER A 1 112 ? 16.364 -12.851 -12.478 1.00 79.44 112 SER A C 1
ATOM 864 O O . SER A 1 112 ? 15.895 -13.721 -11.748 1.00 79.44 112 SER A O 1
ATOM 866 N N . ASP A 1 113 ? 15.622 -12.083 -13.283 1.00 81.44 113 ASP A N 1
ATOM 867 C CA . ASP A 1 113 ? 14.162 -12.052 -13.486 1.00 81.44 113 ASP A CA 1
ATOM 868 C C . ASP A 1 113 ? 13.324 -12.494 -12.276 1.00 81.44 113 ASP A C 1
ATOM 870 O O . ASP A 1 113 ? 12.556 -13.456 -12.297 1.00 81.44 113 ASP A O 1
ATOM 874 N N . ARG A 1 114 ? 13.522 -11.791 -11.162 1.00 82.75 114 ARG A N 1
ATOM 875 C CA . ARG A 1 114 ? 12.844 -12.065 -9.889 1.00 82.75 114 ARG A CA 1
ATOM 876 C C . ARG A 1 114 ? 11.445 -11.444 -9.840 1.00 82.75 114 ARG A C 1
ATOM 878 O O . ARG A 1 114 ? 11.171 -10.516 -10.604 1.00 82.75 114 ARG A O 1
ATOM 885 N N . PRO A 1 115 ? 10.579 -11.883 -8.906 1.00 81.31 115 PRO A N 1
ATOM 886 C CA . PRO A 1 115 ? 9.353 -11.160 -8.589 1.00 81.31 115 PRO A CA 1
ATOM 887 C C . PRO A 1 115 ? 9.631 -9.673 -8.334 1.00 81.31 115 PRO A C 1
ATOM 889 O O . PRO A 1 115 ? 10.550 -9.318 -7.591 1.00 81.31 115 PRO A O 1
ATOM 892 N N . ASN A 1 116 ? 8.850 -8.820 -8.992 1.00 85.50 116 ASN A N 1
ATOM 893 C CA . ASN A 1 116 ? 9.042 -7.376 -9.035 1.00 85.50 116 ASN A CA 1
ATOM 894 C C . ASN A 1 116 ? 7.814 -6.592 -8.585 1.00 85.50 116 ASN A C 1
ATOM 896 O O . ASN A 1 116 ? 7.953 -5.454 -8.200 1.00 85.50 116 ASN A O 1
ATOM 900 N N . ARG A 1 117 ? 6.591 -7.107 -8.602 1.00 91.94 117 ARG A N 1
ATOM 901 C CA . ARG A 1 117 ? 5.474 -6.390 -7.961 1.00 91.94 117 ARG A CA 1
ATOM 902 C C . ARG A 1 117 ? 4.315 -7.315 -7.701 1.00 91.94 117 ARG A C 1
ATOM 904 O O . ARG A 1 117 ? 4.043 -8.188 -8.516 1.00 91.94 117 ARG A O 1
ATOM 911 N N . VAL A 1 118 ? 3.606 -7.079 -6.608 1.00 95.44 118 VAL A N 1
ATOM 912 C CA . VAL A 1 118 ? 2.283 -7.670 -6.382 1.00 95.44 118 VAL A CA 1
ATOM 913 C C . VAL A 1 118 ? 1.315 -7.176 -7.466 1.00 95.44 118 VAL A C 1
ATOM 915 O O . VAL A 1 118 ? 1.416 -6.030 -7.931 1.00 95.44 118 VAL A O 1
ATOM 918 N N . SER A 1 119 ? 0.415 -8.051 -7.917 1.00 95.62 119 SER A N 1
ATOM 919 C CA . SER A 1 119 ? -0.583 -7.714 -8.934 1.00 95.62 119 SER A CA 1
ATOM 920 C C . SER A 1 119 ? -1.575 -6.671 -8.416 1.00 95.62 119 SER A C 1
ATOM 922 O O . SER A 1 119 ? -1.705 -6.455 -7.214 1.00 95.62 119 SER A O 1
ATOM 924 N N . GLU A 1 120 ? -2.282 -6.006 -9.322 1.00 96.56 120 GLU A N 1
ATOM 925 C CA . GLU A 1 120 ? -3.415 -5.157 -8.940 1.00 96.56 120 GLU A CA 1
ATOM 926 C C . GLU A 1 120 ? -4.571 -5.989 -8.369 1.00 96.56 120 GLU A C 1
ATOM 928 O O . GLU A 1 120 ? -4.596 -7.218 -8.507 1.00 96.56 120 GLU A O 1
ATOM 933 N N . GLY A 1 121 ? -5.517 -5.307 -7.727 1.00 97.00 121 GLY A N 1
ATOM 934 C CA . GLY A 1 121 ? -6.695 -5.910 -7.115 1.00 97.00 121 GLY A CA 1
ATOM 935 C C . GLY A 1 121 ? -6.564 -6.156 -5.605 1.00 97.00 121 GLY A C 1
ATOM 936 O O . GLY A 1 121 ? -5.679 -5.590 -4.958 1.00 97.00 121 GLY A O 1
ATOM 937 N N . PRO A 1 122 ? -7.494 -6.942 -5.031 1.00 96.94 122 PRO A N 1
ATOM 938 C CA . PRO A 1 122 ? -7.563 -7.212 -3.599 1.00 96.94 122 PRO A CA 1
ATOM 939 C C . PRO A 1 122 ? -6.564 -8.284 -3.156 1.00 96.94 122 PRO A C 1
ATOM 941 O O . PRO A 1 122 ? -6.451 -9.339 -3.779 1.00 96.94 122 PRO A O 1
ATOM 944 N N . HIS A 1 123 ? -5.921 -8.050 -2.014 1.00 97.25 123 HIS A N 1
ATOM 945 C CA . HIS A 1 123 ? -5.016 -8.98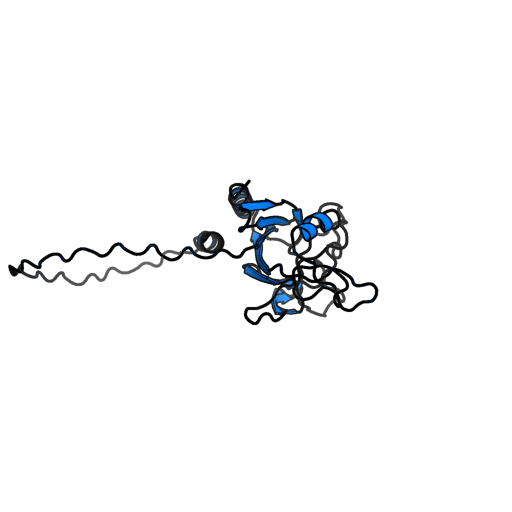6 -1.349 1.00 97.25 123 HIS A CA 1
ATOM 946 C C . HIS A 1 123 ? -5.324 -9.027 0.142 1.00 97.25 123 HIS A C 1
ATOM 948 O O . HIS A 1 123 ? -5.328 -7.988 0.799 1.00 97.25 123 HIS A O 1
ATOM 954 N N . TYR A 1 124 ? -5.554 -10.214 0.699 1.00 97.19 124 TYR A N 1
ATOM 955 C CA . TYR A 1 124 ? -5.730 -10.350 2.143 1.00 97.19 124 TYR A CA 1
ATOM 956 C C . TYR A 1 124 ? -4.428 -10.033 2.868 1.00 97.19 124 TYR A C 1
ATOM 958 O O . TYR A 1 124 ? -3.346 -10.386 2.391 1.00 97.19 124 TYR A O 1
ATOM 966 N N . PHE A 1 125 ? -4.527 -9.415 4.041 1.00 96.94 125 PHE A N 1
ATOM 967 C CA . PHE A 1 125 ? -3.397 -9.286 4.948 1.00 96.94 125 PHE A CA 1
ATOM 968 C C . PHE A 1 125 ? -3.740 -9.765 6.353 1.00 96.94 125 PHE A C 1
ATOM 970 O O . PHE A 1 125 ? -4.888 -9.682 6.785 1.00 96.94 125 PHE A O 1
ATOM 977 N N . ASN A 1 126 ? -2.719 -10.220 7.076 1.00 94.25 126 ASN A N 1
ATOM 978 C CA . ASN A 1 126 ? -2.781 -10.406 8.520 1.00 94.25 126 ASN A CA 1
ATOM 979 C C . ASN A 1 126 ? -1.429 -10.095 9.184 1.00 94.25 126 ASN A C 1
ATOM 981 O O . ASN A 1 126 ? -0.358 -10.199 8.573 1.00 94.25 126 ASN A O 1
ATOM 985 N N . ASN A 1 127 ? -1.476 -9.723 10.461 1.00 92.94 127 ASN A N 1
ATOM 986 C CA . ASN A 1 127 ? -0.297 -9.367 11.256 1.00 92.94 127 ASN A CA 1
ATOM 987 C C . ASN A 1 127 ? 0.188 -10.504 12.169 1.00 92.94 127 ASN A C 1
ATOM 989 O O . ASN A 1 127 ? 0.974 -10.273 13.089 1.00 92.94 127 ASN A O 1
ATOM 993 N N . LEU A 1 128 ? -0.206 -11.752 11.890 1.00 89.44 128 LEU A N 1
ATOM 994 C CA . LEU A 1 128 ? 0.156 -12.922 12.704 1.00 89.44 128 LEU A CA 1
ATOM 995 C C . LEU A 1 128 ? 1.663 -13.229 12.695 1.00 89.44 128 LEU A C 1
ATOM 997 O O . LEU A 1 128 ? 2.162 -13.991 13.518 1.00 89.44 128 LEU A O 1
ATOM 1001 N N . SER A 1 129 ? 2.402 -12.667 11.740 1.00 83.56 129 SER A N 1
ATOM 1002 C CA . SER A 1 129 ? 3.851 -12.810 11.604 1.00 83.56 129 SER A CA 1
ATOM 1003 C C . SER A 1 129 ? 4.501 -11.439 11.445 1.00 83.56 129 SER A C 1
ATOM 1005 O O . SER A 1 129 ? 3.968 -10.583 10.761 1.00 83.56 129 SER A O 1
ATOM 1007 N N . GLY A 1 130 ? 5.674 -11.203 12.025 1.00 78.31 130 GLY A N 1
ATOM 1008 C CA . GLY A 1 130 ? 6.411 -9.973 11.731 1.00 78.31 130 GLY A CA 1
ATOM 1009 C C . GLY A 1 130 ? 7.173 -10.061 10.397 1.00 78.31 130 GLY A C 1
ATOM 1010 O O . GLY A 1 130 ? 7.405 -11.143 9.841 1.00 78.31 130 GLY A O 1
ATOM 1011 N N . HIS A 1 131 ? 7.625 -8.919 9.885 1.00 76.44 131 HIS A N 1
ATOM 1012 C CA . HIS A 1 131 ? 8.489 -8.822 8.707 1.00 76.44 131 HIS A CA 1
ATOM 1013 C C . HIS A 1 131 ? 9.969 -9.083 9.059 1.00 76.44 131 HIS A C 1
ATOM 1015 O O . HIS A 1 131 ? 10.400 -8.895 10.199 1.00 76.44 131 HIS A O 1
ATOM 1021 N N . LYS A 1 132 ? 10.769 -9.522 8.070 1.00 77.25 132 LYS A N 1
ATOM 1022 C CA . LYS A 1 132 ? 12.221 -9.774 8.185 1.00 77.25 132 LYS A CA 1
ATOM 1023 C C . LYS A 1 132 ? 12.582 -10.627 9.412 1.00 77.25 132 LYS A C 1
ATOM 1025 O O . LYS A 1 132 ? 13.305 -10.184 10.302 1.00 77.25 132 LYS A O 1
ATOM 1030 N N . GLY A 1 133 ? 12.028 -11.837 9.481 1.00 73.44 133 GLY A N 1
ATOM 1031 C CA . GLY A 1 133 ? 12.237 -12.727 10.629 1.00 73.44 133 GLY A CA 1
ATOM 1032 C C . GLY A 1 133 ? 11.639 -12.185 11.930 1.00 73.44 133 GLY A C 1
ATOM 1033 O O . GLY A 1 133 ? 12.200 -12.422 12.988 1.00 73.44 133 GLY A O 1
ATOM 1034 N N . GLN A 1 134 ? 10.523 -11.452 11.845 1.00 78.19 134 GLN A N 1
ATOM 1035 C CA . GLN A 1 134 ? 9.827 -10.830 12.980 1.00 78.19 134 GLN A CA 1
ATOM 1036 C C . GLN A 1 134 ? 10.588 -9.687 13.668 1.00 78.19 134 GLN A C 1
ATOM 1038 O O . GLN A 1 134 ? 10.377 -9.404 14.842 1.00 78.19 134 GLN A O 1
ATOM 1043 N N . THR A 1 135 ? 11.473 -9.005 12.941 1.00 82.06 135 THR A N 1
ATOM 1044 C CA . THR A 1 135 ? 12.233 -7.860 13.474 1.00 82.06 135 THR A CA 1
ATOM 1045 C C . THR A 1 135 ? 11.612 -6.509 13.129 1.00 82.06 135 THR A C 1
ATOM 1047 O O . THR A 1 135 ? 12.068 -5.485 13.638 1.00 82.06 135 THR A O 1
ATOM 1050 N N . LYS A 1 136 ? 10.595 -6.490 12.260 1.00 86.94 136 LYS A N 1
ATOM 1051 C CA . LYS A 1 136 ? 9.906 -5.282 11.796 1.00 86.94 136 LYS A CA 1
ATOM 1052 C C . LYS A 1 136 ? 8.399 -5.506 11.704 1.00 86.94 136 LYS A C 1
ATOM 1054 O O . LYS A 1 136 ? 7.962 -6.619 11.424 1.00 86.94 136 LYS A O 1
ATOM 1059 N N . GLN A 1 137 ? 7.633 -4.436 11.885 1.00 92.25 137 GLN A N 1
ATOM 1060 C CA . GLN A 1 137 ? 6.207 -4.399 11.566 1.00 92.25 137 GLN A CA 1
ATOM 1061 C C . GLN A 1 137 ? 5.998 -4.398 10.046 1.00 92.25 137 GLN A C 1
ATOM 1063 O O . GLN A 1 137 ? 6.847 -3.914 9.291 1.00 92.25 137 GLN A O 1
ATOM 1068 N N . GLY A 1 138 ? 4.878 -4.962 9.609 1.00 91.75 138 GLY A N 1
ATOM 1069 C CA . GLY A 1 138 ? 4.448 -4.948 8.217 1.00 91.75 138 GLY A CA 1
ATOM 1070 C C . GLY A 1 138 ? 3.140 -5.708 8.044 1.00 91.75 138 GLY A C 1
ATOM 1071 O O . GLY A 1 138 ? 2.912 -6.698 8.738 1.00 91.75 138 GLY A O 1
ATOM 1072 N N . LEU A 1 139 ? 2.300 -5.251 7.115 1.00 95.31 139 LEU A N 1
ATOM 1073 C CA . LEU A 1 139 ? 1.030 -5.916 6.807 1.00 95.31 139 LEU A CA 1
ATOM 1074 C C . LEU A 1 139 ? 1.307 -7.076 5.865 1.00 95.31 139 LEU A C 1
ATOM 1076 O O . LEU A 1 139 ? 1.573 -6.846 4.687 1.00 95.31 139 LEU A O 1
ATOM 1080 N N . ASN A 1 140 ? 1.325 -8.312 6.356 1.00 95.19 140 ASN A N 1
ATOM 1081 C CA . ASN A 1 140 ? 1.738 -9.445 5.526 1.00 95.19 140 ASN A CA 1
ATOM 1082 C C . ASN A 1 140 ? 0.618 -9.852 4.592 1.00 95.19 140 ASN A C 1
ATOM 1084 O O . ASN A 1 140 ? -0.439 -10.258 5.062 1.00 95.19 140 ASN A O 1
ATOM 1088 N N . LEU A 1 141 ? 0.887 -9.809 3.291 1.00 96.19 141 LEU A N 1
ATOM 1089 C CA . LEU A 1 141 ? -0.065 -10.280 2.303 1.00 96.19 141 LEU A CA 1
ATOM 1090 C C . LEU A 1 141 ? -0.083 -11.811 2.297 1.00 96.19 141 LEU A C 1
ATOM 1092 O O . LEU A 1 141 ? 0.973 -12.457 2.364 1.00 96.19 141 LEU A O 1
ATOM 1096 N N . VAL A 1 142 ? -1.282 -12.377 2.229 1.00 95.81 142 VAL A N 1
ATOM 1097 C CA . VAL A 1 142 ? -1.531 -13.818 2.268 1.00 95.81 142 VAL A CA 1
ATOM 1098 C C . VAL A 1 142 ? -2.558 -14.231 1.216 1.00 95.81 142 VAL A C 1
ATOM 1100 O O . VAL A 1 142 ? -3.384 -13.429 0.781 1.00 95.81 142 VAL A O 1
ATOM 1103 N N . ASN A 1 143 ? -2.516 -15.499 0.813 1.00 94.75 143 ASN A N 1
ATOM 1104 C CA . ASN A 1 143 ? -3.582 -16.116 0.031 1.00 94.75 143 ASN A CA 1
ATOM 1105 C C . ASN A 1 143 ? -4.765 -16.537 0.926 1.00 94.75 143 ASN A C 1
ATOM 1107 O O . ASN A 1 143 ? -4.763 -16.335 2.142 1.00 94.75 143 ASN A O 1
ATOM 1111 N N . THR A 1 144 ? -5.773 -17.164 0.320 1.00 93.44 144 THR A N 1
ATOM 1112 C CA . THR A 1 144 ? -6.978 -17.667 1.002 1.00 93.44 144 THR A CA 1
ATOM 1113 C C . THR A 1 144 ? -6.699 -18.745 2.049 1.00 93.44 144 THR A C 1
ATOM 1115 O O . THR A 1 144 ? -7.490 -18.912 2.969 1.00 93.44 144 THR A O 1
ATOM 1118 N N . ASP A 1 145 ? -5.566 -19.441 1.941 1.00 93.69 145 ASP A N 1
ATOM 1119 C CA . ASP A 1 145 ? -5.116 -20.448 2.908 1.00 93.69 145 ASP A CA 1
ATOM 1120 C C . ASP A 1 145 ? -4.244 -19.833 4.023 1.00 93.69 145 ASP A C 1
ATOM 1122 O O . ASP A 1 145 ? -3.576 -20.552 4.768 1.00 93.69 145 ASP A O 1
ATOM 1126 N N . ALA A 1 146 ? -4.205 -18.497 4.123 1.00 92.62 146 ALA A N 1
ATOM 1127 C CA . ALA A 1 146 ? -3.354 -17.724 5.030 1.00 92.62 146 ALA A CA 1
ATOM 1128 C C . ALA A 1 146 ? -1.838 -17.963 4.848 1.00 92.62 146 ALA A C 1
ATOM 1130 O O . ALA A 1 146 ? -1.035 -17.688 5.744 1.00 92.62 146 ALA A O 1
ATOM 1131 N N . VAL A 1 147 ? -1.416 -18.438 3.673 1.00 93.81 147 VAL A N 1
ATOM 1132 C CA . VAL A 1 147 ? -0.008 -18.631 3.307 1.00 93.81 147 VAL A CA 1
ATOM 1133 C C . VAL A 1 147 ? 0.538 -17.354 2.667 1.00 93.81 147 VAL A C 1
ATOM 1135 O O . VAL A 1 147 ? -0.130 -16.713 1.861 1.00 93.81 147 VAL A O 1
ATOM 1138 N N . ARG A 1 148 ? 1.781 -16.980 2.996 1.00 93.00 148 ARG A N 1
ATOM 1139 C CA . ARG A 1 148 ? 2.447 -15.743 2.536 1.00 93.00 148 ARG A CA 1
ATOM 1140 C C . ARG A 1 148 ? 2.936 -15.804 1.083 1.00 93.00 148 ARG A C 1
ATOM 1142 O O . ARG A 1 148 ? 4.132 -15.660 0.818 1.00 93.00 148 ARG A O 1
ATOM 1149 N N . ILE A 1 149 ? 2.017 -16.046 0.159 1.00 93.38 149 ILE A N 1
ATOM 1150 C CA . ILE A 1 149 ? 2.249 -16.121 -1.283 1.00 93.38 149 ILE A CA 1
ATOM 1151 C C . ILE A 1 149 ? 1.089 -15.397 -1.963 1.00 93.38 149 ILE A C 1
ATOM 1153 O O . ILE A 1 149 ? -0.065 -15.700 -1.676 1.00 93.38 149 ILE A O 1
ATOM 1157 N N . VAL A 1 150 ? 1.384 -14.442 -2.842 1.00 95.12 150 VAL A N 1
ATOM 1158 C CA . VAL A 1 150 ? 0.368 -13.667 -3.573 1.00 95.12 150 VAL A CA 1
ATOM 1159 C C . VAL A 1 150 ? 0.739 -13.523 -5.050 1.00 95.12 150 VAL A C 1
ATOM 1161 O O . VAL A 1 150 ? 1.928 -13.579 -5.381 1.00 95.12 150 VAL A O 1
ATOM 1164 N N . PRO A 1 151 ? -0.240 -13.343 -5.953 1.00 95.94 151 PRO A N 1
ATOM 1165 C CA . PRO A 1 151 ? 0.040 -13.142 -7.370 1.00 95.94 151 PRO A CA 1
ATOM 1166 C C . PRO A 1 151 ? 0.804 -11.839 -7.628 1.00 95.94 151 PRO A C 1
ATOM 1168 O O . PRO A 1 151 ? 0.657 -10.833 -6.928 1.00 95.94 151 PRO A O 1
ATOM 1171 N N . GLY A 1 152 ? 1.628 -11.849 -8.670 1.00 94.62 152 GLY A N 1
ATOM 1172 C CA . GLY A 1 152 ? 2.399 -10.690 -9.083 1.00 94.62 152 GLY A CA 1
ATOM 1173 C C . GLY A 1 152 ? 3.074 -10.855 -10.433 1.00 94.62 152 GLY A C 1
ATOM 1174 O O . GLY A 1 152 ? 2.757 -11.750 -11.214 1.00 94.62 152 GLY A O 1
ATOM 1175 N N . TYR A 1 153 ? 4.019 -9.962 -10.693 1.00 92.38 153 TYR A N 1
ATOM 1176 C CA . TYR A 1 153 ? 4.767 -9.882 -11.938 1.00 92.38 153 TYR A CA 1
ATOM 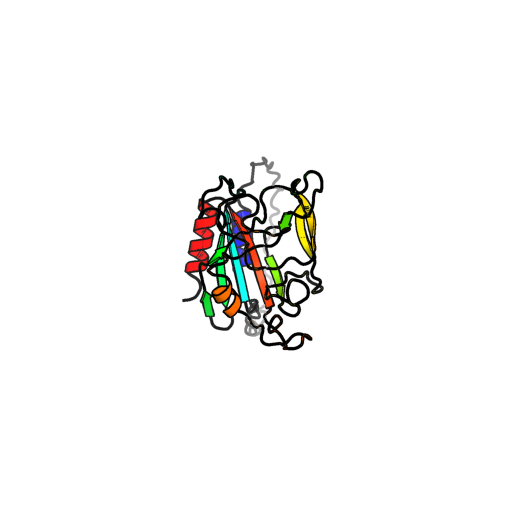1177 C C . TYR A 1 153 ? 6.266 -9.860 -11.662 1.00 92.38 153 TYR A C 1
ATOM 1179 O O . TYR A 1 153 ? 6.710 -9.240 -10.692 1.00 92.38 153 TYR A O 1
ATOM 1187 N N . SER A 1 154 ? 7.046 -10.522 -12.512 1.00 90.56 154 SER A N 1
ATOM 1188 C CA . SER A 1 154 ? 8.505 -10.441 -12.516 1.00 90.56 154 SER A CA 1
ATOM 1189 C C . SER A 1 154 ? 9.003 -9.133 -13.145 1.00 90.56 154 SER A C 1
ATOM 1191 O O . SER A 1 154 ? 8.221 -8.283 -13.582 1.00 90.56 154 SER A O 1
ATOM 1193 N N . TRP A 1 155 ? 10.322 -8.952 -13.196 1.00 84.56 155 TRP A N 1
ATOM 1194 C CA . TRP A 1 155 ? 10.957 -7.827 -13.889 1.00 84.56 155 TRP A CA 1
ATOM 1195 C C . TRP A 1 155 ? 10.656 -7.802 -15.387 1.00 84.56 155 TRP A C 1
ATOM 1197 O O . TRP A 1 155 ? 10.444 -6.731 -15.949 1.00 84.56 155 TRP A O 1
ATOM 1207 N N . SER A 1 156 ? 10.569 -8.975 -16.012 1.00 87.50 156 SER A N 1
ATOM 1208 C CA . SER A 1 156 ? 10.165 -9.157 -17.410 1.00 87.50 156 SER A CA 1
ATOM 1209 C C . SER A 1 156 ? 8.645 -9.088 -17.634 1.00 87.50 156 SER A C 1
ATOM 1211 O O . SER A 1 156 ? 8.167 -9.396 -18.728 1.00 87.50 156 SER A O 1
ATOM 1213 N N . LEU A 1 157 ? 7.883 -8.678 -16.610 1.00 88.19 157 LEU A N 1
ATOM 1214 C CA . LEU A 1 157 ? 6.420 -8.579 -16.607 1.00 88.19 157 LEU A CA 1
ATOM 1215 C C . LEU A 1 157 ? 5.700 -9.918 -16.828 1.00 88.19 157 LEU A C 1
ATOM 1217 O O . LEU A 1 157 ? 4.538 -9.940 -17.228 1.00 88.19 157 LEU A O 1
ATOM 1221 N N . GLN A 1 158 ? 6.364 -11.039 -16.541 1.00 92.31 158 GLN A N 1
ATOM 1222 C CA . GLN A 1 158 ? 5.728 -12.353 -16.553 1.00 92.31 158 GLN A CA 1
ATOM 1223 C C . GLN A 1 158 ? 4.958 -12.578 -15.254 1.00 92.31 158 GLN A C 1
ATOM 1225 O O . GLN A 1 158 ? 5.420 -12.195 -14.177 1.00 92.31 158 GLN A O 1
ATOM 1230 N N . ASN A 1 159 ? 3.803 -13.237 -15.350 1.00 94.69 159 ASN A N 1
ATOM 1231 C CA . ASN A 1 159 ? 3.045 -13.663 -14.176 1.00 94.69 159 ASN A CA 1
ATOM 1232 C C . ASN A 1 159 ? 3.914 -14.562 -13.290 1.00 94.69 159 ASN A C 1
ATOM 1234 O O . ASN A 1 159 ? 4.543 -15.506 -13.768 1.00 94.69 159 ASN A O 1
ATOM 1238 N N . THR A 1 160 ? 3.939 -14.269 -11.996 1.00 93.50 160 THR A N 1
ATOM 1239 C CA . THR A 1 160 ? 4.714 -15.015 -11.005 1.00 93.50 160 THR A CA 1
ATOM 1240 C C . THR A 1 160 ? 4.055 -14.925 -9.630 1.00 93.50 160 THR A C 1
ATOM 1242 O O . THR A 1 160 ? 3.060 -14.225 -9.440 1.00 93.50 160 THR A O 1
ATOM 1245 N N . GLU A 1 161 ? 4.625 -15.623 -8.658 1.00 93.06 161 GLU A N 1
ATOM 1246 C CA . GLU A 1 161 ? 4.228 -15.545 -7.258 1.00 93.06 161 GLU A CA 1
ATOM 1247 C C . GLU A 1 161 ? 5.233 -14.706 -6.464 1.00 93.06 161 GLU A C 1
ATOM 1249 O O . GLU A 1 161 ? 6.452 -14.875 -6.573 1.00 93.06 161 GLU A O 1
ATOM 1254 N N . VAL A 1 162 ? 4.723 -13.806 -5.626 1.00 91.44 162 VAL A N 1
ATOM 1255 C CA . VAL A 1 162 ? 5.523 -13.006 -4.699 1.00 91.44 162 VAL A CA 1
ATOM 1256 C C . VAL A 1 162 ? 5.437 -13.642 -3.317 1.00 91.44 162 VAL A C 1
ATOM 1258 O O . VAL A 1 162 ? 4.391 -13.629 -2.667 1.00 91.44 162 VAL A O 1
ATOM 1261 N N . GLN A 1 163 ? 6.552 -14.201 -2.853 1.00 91.31 163 GLN A N 1
ATOM 1262 C CA . GLN A 1 163 ? 6.639 -14.787 -1.517 1.00 91.31 163 GLN A CA 1
ATOM 1263 C C . GLN A 1 163 ? 6.943 -13.715 -0.472 1.00 91.31 163 GLN A C 1
ATOM 1265 O O . GLN A 1 163 ? 7.756 -12.818 -0.696 1.00 91.31 163 GLN A O 1
ATOM 1270 N N . TYR A 1 164 ? 6.323 -13.842 0.700 1.00 90.19 164 TYR A N 1
ATOM 1271 C CA . TYR A 1 164 ? 6.531 -12.963 1.854 1.00 90.19 164 TYR A CA 1
ATOM 1272 C C . TYR A 1 164 ? 6.245 -11.477 1.590 1.00 90.19 164 TYR A C 1
ATOM 1274 O O . TYR A 1 164 ? 6.722 -10.619 2.343 1.00 90.19 164 TYR A O 1
ATOM 1282 N N . ALA A 1 165 ? 5.425 -11.166 0.581 1.00 92.38 165 ALA A N 1
ATOM 1283 C CA . ALA A 1 165 ? 4.976 -9.806 0.315 1.00 92.38 165 ALA A CA 1
ATOM 1284 C C . ALA A 1 165 ? 4.314 -9.197 1.560 1.00 92.38 165 ALA A C 1
ATOM 1286 O O . ALA A 1 165 ? 3.654 -9.887 2.342 1.00 92.38 165 ALA A O 1
ATOM 1287 N N . ASN A 1 166 ? 4.557 -7.914 1.798 1.00 93.38 166 ASN A N 1
ATOM 1288 C CA . ASN A 1 166 ? 3.985 -7.193 2.929 1.00 93.38 166 ASN A CA 1
ATOM 1289 C C . ASN A 1 166 ? 4.003 -5.687 2.671 1.00 93.38 166 ASN A C 1
ATOM 1291 O O . ASN A 1 166 ? 4.899 -5.222 1.988 1.00 93.38 166 ASN A O 1
ATOM 1295 N N . VAL A 1 167 ? 3.080 -4.913 3.229 1.00 95.50 167 VAL A N 1
ATOM 1296 C CA . VAL A 1 167 ? 3.194 -3.446 3.204 1.00 95.50 167 VAL A CA 1
ATOM 1297 C C . VAL A 1 167 ? 4.205 -3.014 4.264 1.00 95.50 167 VAL A C 1
ATOM 1299 O O . VAL A 1 167 ? 4.055 -3.389 5.429 1.00 95.50 167 VAL A O 1
ATOM 1302 N N . HIS A 1 168 ? 5.234 -2.250 3.883 1.00 93.12 168 HIS A N 1
ATOM 1303 C CA . HIS A 1 168 ? 6.299 -1.829 4.805 1.00 93.12 168 HIS A CA 1
ATOM 1304 C C . HIS A 1 168 ? 6.942 -0.480 4.451 1.00 93.12 168 HIS A C 1
ATOM 1306 O O . HIS A 1 168 ? 6.659 0.120 3.422 1.00 93.12 168 HIS A O 1
ATOM 1312 N N . THR A 1 169 ? 7.854 -0.002 5.301 1.00 93.88 169 THR A N 1
ATOM 1313 C CA . THR A 1 169 ? 8.634 1.225 5.051 1.00 93.88 169 THR A CA 1
ATOM 1314 C C . THR A 1 169 ? 9.473 1.129 3.774 1.00 93.88 169 THR A C 1
ATOM 1316 O O . THR A 1 169 ? 10.156 0.125 3.553 1.00 93.88 169 THR A O 1
ATOM 1319 N N . GLY A 1 170 ? 9.451 2.164 2.941 1.00 92.12 170 GLY A N 1
ATOM 1320 C CA . GLY A 1 170 ? 10.405 2.326 1.851 1.00 92.12 170 GLY A CA 1
ATOM 1321 C C . GLY A 1 170 ? 11.812 2.683 2.353 1.00 92.12 170 GLY A C 1
ATOM 1322 O O . GLY A 1 170 ? 12.057 2.804 3.551 1.00 92.12 170 GLY A O 1
ATOM 1323 N N . PHE A 1 171 ? 12.781 2.812 1.445 1.00 91.88 171 PHE A N 1
ATOM 1324 C CA . PHE A 1 171 ? 14.188 2.995 1.825 1.00 91.88 171 PHE A CA 1
ATOM 1325 C C . PHE A 1 171 ? 14.615 4.469 1.893 1.00 91.88 171 PHE A C 1
ATOM 1327 O O . PHE A 1 171 ? 15.279 4.885 2.840 1.00 91.88 171 PHE A O 1
ATOM 1334 N N . SER A 1 172 ? 14.255 5.265 0.889 1.00 92.94 172 SER A N 1
ATOM 1335 C CA . SER A 1 172 ? 14.500 6.709 0.808 1.00 92.94 172 SER A CA 1
ATOM 1336 C C . SER A 1 172 ? 13.547 7.346 -0.202 1.00 92.94 172 SER A C 1
ATOM 1338 O O . SER A 1 172 ? 12.879 6.619 -0.930 1.00 92.94 172 SER A O 1
ATOM 1340 N N . ASP A 1 173 ? 13.528 8.671 -0.315 1.00 92.88 173 ASP A N 1
ATOM 1341 C CA . ASP A 1 173 ? 12.832 9.370 -1.401 1.00 92.88 173 ASP A CA 1
ATOM 1342 C C . ASP A 1 173 ? 13.797 10.198 -2.253 1.00 92.88 173 ASP A C 1
ATOM 1344 O O . ASP A 1 173 ? 13.734 11.422 -2.319 1.00 92.88 173 ASP A O 1
ATOM 1348 N N . LYS A 1 174 ? 14.775 9.517 -2.853 1.00 93.50 174 LYS A N 1
ATOM 1349 C CA . LYS A 1 174 ? 15.792 10.153 -3.703 1.00 93.50 174 LYS A CA 1
ATOM 1350 C C . LYS A 1 174 ? 15.436 10.089 -5.189 1.00 93.50 174 LYS A C 1
ATOM 1352 O O . LYS A 1 174 ? 16.252 10.509 -6.005 1.00 93.50 174 LYS A O 1
ATOM 1357 N N . GLY A 1 175 ? 14.278 9.520 -5.529 1.00 89.94 175 GLY A N 1
ATOM 1358 C CA . GLY A 1 175 ? 13.814 9.328 -6.900 1.00 89.94 175 GLY A CA 1
ATOM 1359 C C . GLY A 1 175 ? 14.765 8.478 -7.722 1.00 89.94 175 GLY A C 1
ATOM 1360 O O . GLY A 1 175 ? 15.006 8.796 -8.872 1.00 89.94 175 GLY A O 1
ATOM 1361 N N . ASN A 1 176 ? 15.398 7.470 -7.128 1.00 89.31 176 ASN A N 1
ATOM 1362 C CA . ASN A 1 176 ? 16.290 6.558 -7.840 1.00 89.31 176 ASN A CA 1
ATOM 1363 C C . ASN A 1 176 ? 15.745 5.126 -7.803 1.00 89.31 176 ASN A C 1
ATOM 1365 O O . ASN A 1 176 ? 14.874 4.796 -6.994 1.00 89.31 176 ASN A O 1
ATOM 1369 N N . TYR A 1 177 ? 16.322 4.254 -8.632 1.00 83.62 177 TYR A N 1
ATOM 1370 C CA . TYR A 1 177 ? 15.809 2.899 -8.837 1.00 83.62 177 TYR A CA 1
ATOM 1371 C C . TYR A 1 177 ? 15.697 2.043 -7.572 1.00 83.62 177 TYR A C 1
ATOM 1373 O O . TYR A 1 177 ? 14.978 1.051 -7.589 1.00 83.62 177 TYR A O 1
ATOM 1381 N N . ASN A 1 178 ? 16.417 2.374 -6.494 1.00 86.12 178 ASN A N 1
ATOM 1382 C CA . ASN A 1 178 ? 16.389 1.649 -5.225 1.00 86.12 178 ASN A CA 1
ATOM 1383 C C . ASN A 1 178 ? 15.764 2.449 -4.072 1.00 86.12 178 ASN A C 1
ATOM 1385 O O . ASN A 1 178 ? 15.869 2.030 -2.919 1.00 86.12 178 ASN A O 1
ATOM 1389 N N . SER A 1 179 ? 15.093 3.570 -4.359 1.00 83.25 179 SER A N 1
ATOM 1390 C CA . SER A 1 179 ? 14.476 4.424 -3.337 1.00 83.25 179 SER A CA 1
ATOM 1391 C C . SER A 1 179 ? 13.388 3.692 -2.552 1.00 83.25 179 SER A C 1
ATOM 1393 O O . SER A 1 179 ? 13.263 3.888 -1.349 1.00 83.25 179 SER A O 1
ATOM 1395 N N . ARG A 1 180 ? 12.657 2.764 -3.176 1.00 86.06 180 ARG A N 1
ATOM 1396 C CA . ARG A 1 180 ? 11.655 1.948 -2.475 1.00 86.06 180 ARG A CA 1
ATOM 1397 C C . ARG A 1 180 ? 12.287 0.766 -1.733 1.00 86.06 180 ARG A C 1
ATOM 1399 O O . ARG A 1 180 ? 11.831 0.424 -0.648 1.00 86.06 180 ARG A O 1
ATOM 1406 N N . GLY A 1 181 ? 13.365 0.185 -2.266 1.00 77.56 181 GLY A N 1
ATOM 1407 C CA . GLY A 1 181 ? 14.202 -0.792 -1.562 1.00 77.56 181 GLY A CA 1
ATOM 1408 C C . GLY A 1 181 ? 13.525 -2.135 -1.282 1.00 77.56 181 GLY A C 1
ATOM 1409 O O . GLY A 1 181 ? 13.839 -2.774 -0.278 1.00 77.56 181 GLY A O 1
ATOM 1410 N N . SER A 1 182 ? 12.603 -2.566 -2.148 1.00 78.56 182 SER A N 1
ATOM 1411 C CA . SER A 1 182 ? 11.842 -3.809 -1.981 1.00 78.56 182 SER A CA 1
ATOM 1412 C C . SER A 1 182 ? 11.993 -4.769 -3.170 1.00 78.56 182 SER A C 1
ATOM 1414 O O . SER A 1 182 ? 12.435 -4.382 -4.250 1.00 78.56 182 SER A O 1
ATOM 1416 N N . GLN A 1 183 ? 11.633 -6.036 -2.958 1.00 77.81 183 GLN A N 1
ATOM 1417 C CA . GLN A 1 183 ? 11.597 -7.113 -3.956 1.00 77.81 183 GLN A CA 1
ATOM 1418 C C . GLN A 1 183 ? 10.144 -7.480 -4.297 1.00 77.81 183 GLN A C 1
ATOM 1420 O O . GLN A 1 183 ? 9.745 -8.637 -4.211 1.00 77.81 183 GLN A O 1
ATOM 1425 N N . GLY A 1 184 ? 9.326 -6.470 -4.598 1.00 82.94 184 GLY A N 1
ATOM 1426 C CA . GLY A 1 184 ? 7.932 -6.659 -5.013 1.00 82.94 184 GLY A CA 1
ATOM 1427 C C . GLY A 1 184 ? 6.869 -6.158 -4.046 1.00 82.94 184 GLY A C 1
ATOM 1428 O O . GLY A 1 184 ? 5.696 -6.167 -4.411 1.00 82.94 184 GLY A O 1
ATOM 1429 N N . CYS A 1 185 ? 7.239 -5.704 -2.848 1.00 91.94 185 CYS A N 1
ATOM 1430 C CA . CYS A 1 185 ? 6.258 -5.236 -1.877 1.00 91.94 185 CYS A CA 1
ATOM 1431 C C . CYS A 1 185 ? 5.804 -3.793 -2.146 1.00 91.94 185 CYS A C 1
ATOM 1433 O O . CYS A 1 185 ? 6.643 -2.965 -2.517 1.00 91.94 185 CYS A O 1
ATOM 1435 N N . PRO A 1 186 ? 4.531 -3.464 -1.861 1.00 95.69 186 PRO A N 1
ATOM 1436 C CA . PRO A 1 186 ? 4.104 -2.083 -1.689 1.00 95.69 186 PRO A CA 1
ATOM 1437 C C . PRO A 1 186 ? 4.823 -1.436 -0.502 1.00 95.69 186 PRO A C 1
ATOM 1439 O O . PRO A 1 186 ? 5.059 -2.081 0.526 1.00 95.69 186 PRO A O 1
ATOM 1442 N N . THR A 1 187 ? 5.154 -0.156 -0.628 1.00 96.00 187 THR A N 1
ATOM 1443 C CA . THR A 1 187 ? 5.874 0.590 0.403 1.00 96.00 187 THR A CA 1
ATOM 1444 C C . THR A 1 187 ? 5.162 1.870 0.810 1.00 96.00 187 THR A C 1
ATOM 1446 O O . THR A 1 187 ? 4.465 2.488 0.012 1.00 96.00 187 THR A O 1
ATOM 1449 N N . ILE A 1 188 ? 5.364 2.277 2.062 1.00 97.50 188 ILE A N 1
ATOM 1450 C CA . ILE A 1 188 ? 4.973 3.582 2.606 1.00 97.50 188 ILE A CA 1
ATOM 1451 C C . ILE A 1 188 ? 6.216 4.459 2.712 1.00 97.50 188 ILE A C 1
ATOM 1453 O O . ILE A 1 188 ? 7.304 3.964 3.024 1.00 97.50 188 ILE A O 1
ATOM 1457 N N . HIS A 1 189 ? 6.063 5.755 2.458 1.00 96.62 189 HIS A N 1
ATOM 1458 C CA . HIS A 1 189 ? 7.129 6.737 2.591 1.00 96.62 189 HIS A CA 1
ATOM 1459 C C . HIS A 1 189 ? 7.784 6.646 3.985 1.00 96.62 189 HIS A C 1
ATOM 1461 O O . HIS A 1 189 ? 7.071 6.551 4.989 1.00 96.62 189 HIS A O 1
ATOM 1467 N N . PRO A 1 190 ? 9.129 6.669 4.085 1.00 95.00 190 PRO A N 1
ATOM 1468 C CA . PRO A 1 190 ? 9.838 6.439 5.346 1.00 95.00 190 PRO A CA 1
ATOM 1469 C C . PRO A 1 190 ? 9.426 7.401 6.467 1.00 95.00 190 PRO A C 1
ATOM 1471 O O . PRO A 1 190 ? 9.318 6.970 7.607 1.00 95.00 190 PRO A O 1
ATOM 1474 N N . ASP A 1 191 ? 9.118 8.657 6.142 1.00 97.12 191 ASP A N 1
ATOM 1475 C CA . ASP A 1 191 ? 8.710 9.663 7.138 1.00 97.12 191 ASP A CA 1
ATOM 1476 C C . ASP A 1 191 ? 7.270 9.496 7.658 1.00 97.12 191 ASP A C 1
ATOM 1478 O O . ASP A 1 191 ? 6.886 10.169 8.606 1.00 97.12 191 ASP A O 1
ATOM 1482 N N . GLN A 1 192 ? 6.458 8.635 7.036 1.00 97.69 192 GLN A N 1
ATOM 1483 C CA . GLN A 1 192 ? 5.037 8.456 7.369 1.00 97.69 192 GLN A CA 1
ATOM 1484 C C . GLN A 1 192 ? 4.703 7.034 7.831 1.00 97.69 192 GLN A C 1
ATOM 1486 O O . GLN A 1 192 ? 3.567 6.749 8.207 1.00 97.69 192 GLN A O 1
ATOM 1491 N N . VAL A 1 193 ? 5.675 6.118 7.786 1.00 95.75 193 VAL A N 1
ATOM 1492 C CA . VAL A 1 193 ? 5.418 4.705 8.075 1.00 95.75 193 VAL A CA 1
ATOM 1493 C C . VAL A 1 193 ? 5.029 4.463 9.529 1.00 95.75 193 VAL A C 1
ATOM 1495 O O . VAL A 1 193 ? 4.216 3.582 9.778 1.00 95.75 193 VAL A O 1
ATOM 1498 N N . ASP A 1 194 ? 5.570 5.229 10.475 1.00 95.94 194 ASP A N 1
ATOM 1499 C CA . ASP A 1 194 ? 5.267 5.035 11.894 1.00 95.94 194 ASP A CA 1
ATOM 1500 C C . ASP A 1 194 ? 3.802 5.399 12.186 1.00 95.94 194 ASP A C 1
ATOM 1502 O O . ASP A 1 194 ? 3.091 4.614 12.814 1.00 95.94 194 ASP A O 1
ATOM 1506 N N . ASP A 1 195 ? 3.318 6.519 11.637 1.00 98.00 195 ASP A N 1
ATOM 1507 C CA . ASP A 1 195 ? 1.910 6.926 11.731 1.00 98.00 195 ASP A CA 1
ATOM 1508 C C . ASP A 1 195 ? 0.984 5.922 11.033 1.00 98.00 195 ASP A C 1
ATOM 1510 O O . ASP A 1 195 ? -0.074 5.582 11.561 1.00 98.00 195 ASP A O 1
ATOM 1514 N N . PHE A 1 196 ? 1.392 5.406 9.868 1.00 98.12 196 PHE A N 1
ATOM 1515 C CA . PHE A 1 196 ? 0.650 4.361 9.162 1.00 98.12 196 PHE A CA 1
ATOM 1516 C C . PHE A 1 196 ? 0.569 3.069 9.988 1.00 98.12 196 PHE A C 1
ATOM 1518 O O . PHE A 1 196 ? -0.512 2.514 10.164 1.00 98.12 196 PHE A O 1
ATOM 1525 N N . MET A 1 197 ? 1.694 2.580 10.520 1.00 96.62 197 MET A N 1
ATOM 1526 C CA . MET A 1 197 ? 1.743 1.324 11.278 1.00 96.62 197 MET A CA 1
ATOM 1527 C C . MET A 1 197 ? 1.017 1.422 12.622 1.00 96.62 197 MET A C 1
ATOM 1529 O O . MET A 1 197 ? 0.478 0.420 13.088 1.00 96.62 197 MET A O 1
ATOM 1533 N N . ALA A 1 198 ? 0.932 2.616 13.215 1.00 96.69 198 ALA A N 1
ATOM 1534 C CA . ALA A 1 198 ? 0.176 2.857 14.443 1.00 96.69 198 ALA A CA 1
ATOM 1535 C C . ALA A 1 198 ? -1.340 2.611 14.302 1.00 96.69 198 ALA A C 1
ATOM 1537 O O . ALA A 1 198 ? -2.031 2.501 15.314 1.00 96.69 198 ALA A O 1
ATOM 1538 N N . LEU A 1 199 ? -1.860 2.502 13.072 1.00 97.25 199 LEU A N 1
ATOM 1539 C CA . LEU A 1 199 ? -3.265 2.181 12.799 1.00 97.25 199 LEU A CA 1
ATOM 1540 C C . LEU A 1 199 ? -3.597 0.691 12.957 1.00 97.25 199 LEU A C 1
ATOM 1542 O O . LEU A 1 199 ? -4.769 0.323 12.924 1.00 97.25 199 LEU A O 1
ATOM 1546 N N . PHE A 1 200 ? -2.590 -0.169 13.107 1.00 97.06 200 PHE A N 1
ATOM 1547 C CA . PHE A 1 200 ? -2.768 -1.616 13.138 1.00 97.06 200 PHE A CA 1
ATOM 1548 C C . PHE A 1 200 ? -2.306 -2.206 14.470 1.00 97.06 200 PHE A C 1
ATOM 1550 O O . PHE A 1 200 ? -1.386 -1.716 15.125 1.00 97.06 200 PHE A O 1
ATOM 1557 N N . ASP A 1 201 ? -2.931 -3.311 14.860 1.00 95.50 201 ASP A N 1
ATOM 1558 C CA . ASP A 1 201 ? -2.551 -4.076 16.032 1.00 95.50 201 ASP A CA 1
ATOM 1559 C C . ASP A 1 201 ? -1.242 -4.834 15.770 1.00 95.50 201 ASP A C 1
ATOM 1561 O O . ASP A 1 201 ? -1.169 -5.725 14.914 1.00 95.50 201 ASP A O 1
ATOM 1565 N N . PHE A 1 202 ? -0.227 -4.475 16.558 1.00 94.94 202 PHE A N 1
ATOM 1566 C CA . PHE A 1 202 ? 1.057 -5.162 16.702 1.00 94.94 202 PHE A CA 1
ATOM 1567 C C . PHE A 1 202 ? 1.366 -5.482 18.181 1.00 94.94 202 PHE A C 1
ATOM 1569 O O . PHE A 1 202 ? 2.527 -5.556 18.585 1.00 94.94 202 PHE A O 1
ATOM 1576 N N . SER A 1 203 ? 0.331 -5.632 19.015 1.00 94.50 203 SER A N 1
ATOM 1577 C CA . SER A 1 203 ? 0.449 -5.781 20.472 1.00 94.50 203 SER A CA 1
ATOM 1578 C C . SER A 1 203 ? 0.962 -7.145 20.949 1.00 94.50 203 SER A C 1
ATOM 1580 O O . SER A 1 203 ? 1.263 -7.297 22.135 1.00 94.50 203 SER A O 1
ATOM 1582 N N . ILE A 1 204 ? 1.105 -8.134 20.062 1.00 93.06 204 ILE A N 1
ATOM 1583 C CA . ILE A 1 204 ? 1.622 -9.459 20.417 1.00 93.06 204 ILE A CA 1
ATOM 1584 C C . ILE A 1 204 ? 3.162 -9.415 20.380 1.00 93.06 204 ILE A C 1
ATOM 1586 O O . ILE A 1 204 ? 3.739 -9.093 19.335 1.00 93.06 204 ILE A O 1
ATOM 1590 N N . PRO A 1 205 ? 3.857 -9.734 21.491 1.00 91.88 205 PRO A N 1
ATOM 1591 C CA . PRO A 1 205 ? 5.314 -9.773 21.520 1.00 91.88 205 PRO A CA 1
ATOM 1592 C C . PRO A 1 205 ? 5.855 -10.980 20.746 1.00 91.88 205 PRO A C 1
ATOM 1594 O O . PRO A 1 205 ? 5.311 -12.082 20.825 1.00 91.88 205 PRO A O 1
ATOM 1597 N N . ASN A 1 206 ? 6.970 -10.786 20.042 1.00 86.19 206 ASN A N 1
ATOM 1598 C CA . ASN A 1 206 ? 7.727 -11.887 19.455 1.00 86.19 206 ASN A CA 1
ATOM 1599 C C . ASN A 1 206 ? 8.576 -12.624 20.518 1.00 86.19 206 ASN A C 1
ATOM 1601 O O . ASN A 1 206 ? 8.599 -12.268 21.695 1.00 86.19 206 ASN A O 1
ATOM 1605 N N . TRP A 1 207 ? 9.288 -13.667 20.090 1.00 84.19 207 TRP A N 1
ATOM 1606 C CA . TRP A 1 207 ? 10.099 -14.537 20.952 1.00 84.19 207 TRP A CA 1
ATOM 1607 C C . TRP A 1 207 ? 11.489 -13.973 21.315 1.00 84.19 207 TRP A C 1
ATOM 1609 O O . TRP A 1 207 ? 12.268 -14.676 21.959 1.00 84.19 207 TRP A O 1
ATOM 1619 N N . GLU A 1 208 ? 11.837 -12.752 20.886 1.00 86.19 208 GLU A N 1
ATOM 1620 C CA . GLU A 1 208 ? 13.142 -12.147 21.191 1.00 86.19 208 GLU A CA 1
ATOM 1621 C C . GLU A 1 208 ? 13.249 -11.681 22.659 1.00 86.19 208 GLU A C 1
ATOM 1623 O O . GLU A 1 208 ? 12.245 -11.481 23.340 1.00 86.19 208 GLU A O 1
ATOM 1628 N N . ASP A 1 209 ? 14.483 -11.482 23.139 1.00 87.56 209 ASP A N 1
ATOM 1629 C CA . ASP A 1 209 ? 14.787 -10.904 24.456 1.00 87.56 209 ASP A CA 1
ATOM 1630 C C . ASP A 1 209 ? 15.680 -9.651 24.294 1.00 87.56 209 ASP A C 1
ATOM 1632 O O . ASP A 1 209 ? 16.838 -9.781 23.876 1.00 87.56 209 ASP A O 1
ATOM 1636 N N . PRO A 1 210 ? 15.177 -8.430 24.569 1.00 89.25 210 PRO A N 1
ATOM 1637 C CA . PRO A 1 210 ? 13.812 -8.119 25.002 1.00 89.25 210 PRO A CA 1
ATOM 1638 C C . PRO A 1 210 ? 12.775 -8.330 23.880 1.00 89.25 210 PRO A C 1
ATOM 1640 O O . PRO A 1 210 ? 13.121 -8.204 22.699 1.00 89.25 210 PRO A O 1
ATOM 1643 N N . PRO A 1 211 ? 11.498 -8.588 24.226 1.00 88.44 211 PRO A N 1
ATOM 1644 C CA . PRO A 1 211 ? 10.456 -8.827 23.235 1.00 88.44 211 PRO A CA 1
ATOM 1645 C C . PRO A 1 211 ? 10.209 -7.589 22.375 1.00 88.44 211 PRO A C 1
ATOM 1647 O O . PRO A 1 211 ? 10.150 -6.462 22.879 1.00 88.44 211 PRO A O 1
ATOM 1650 N N . LYS A 1 212 ? 10.006 -7.804 21.072 1.00 90.25 212 LYS A N 1
ATOM 1651 C CA . LYS A 1 212 ? 9.596 -6.759 20.126 1.00 90.25 212 LYS A CA 1
ATOM 1652 C C . LYS A 1 212 ? 8.142 -6.939 19.705 1.00 90.25 212 LYS A C 1
ATOM 1654 O O . LYS A 1 212 ? 7.687 -8.049 19.441 1.00 90.25 212 LYS A O 1
ATOM 1659 N N . TYR A 1 213 ? 7.448 -5.818 19.556 1.00 92.62 213 TYR A N 1
ATOM 1660 C CA . TYR A 1 213 ? 6.035 -5.736 19.180 1.00 92.62 213 TYR A CA 1
ATOM 1661 C C . TYR A 1 213 ? 5.893 -5.580 17.664 1.00 92.62 213 TYR A C 1
ATOM 1663 O O . TYR A 1 213 ? 5.793 -4.476 17.126 1.00 92.62 213 TYR A O 1
ATOM 1671 N N . THR A 1 214 ? 6.004 -6.710 16.965 1.00 93.31 214 THR A N 1
ATOM 1672 C CA . THR A 1 214 ? 6.011 -6.777 15.490 1.00 93.31 214 THR A CA 1
ATOM 1673 C C . THR A 1 214 ? 4.909 -7.668 14.916 1.00 93.31 214 THR A C 1
ATOM 1675 O O . THR A 1 214 ? 4.818 -7.803 13.698 1.00 93.31 214 THR A O 1
ATOM 1678 N N . THR A 1 215 ? 4.075 -8.254 15.780 1.00 93.25 215 THR A N 1
ATOM 1679 C CA . THR A 1 215 ? 2.964 -9.157 15.445 1.00 93.25 215 THR A CA 1
ATOM 1680 C C . THR A 1 215 ? 1.693 -8.719 16.158 1.00 93.25 215 THR A C 1
ATOM 1682 O O . THR A 1 215 ? 1.776 -8.136 17.231 1.00 93.25 215 THR A O 1
ATOM 1685 N N . GLY A 1 216 ? 0.519 -9.025 15.620 1.00 93.94 216 GLY A N 1
ATOM 1686 C CA . GLY A 1 216 ? -0.764 -8.707 16.247 1.00 93.94 216 GLY A CA 1
ATOM 1687 C C . GLY A 1 216 ? -1.938 -9.320 15.495 1.00 93.94 216 GLY A C 1
ATOM 1688 O O . GLY A 1 216 ? -1.747 -10.232 14.691 1.00 93.94 216 GLY A O 1
ATOM 1689 N N . ASN A 1 217 ? -3.148 -8.830 15.766 1.00 94.00 217 ASN A N 1
ATOM 1690 C CA . ASN A 1 217 ? -4.389 -9.429 15.265 1.00 94.00 217 ASN A CA 1
ATOM 1691 C C . ASN A 1 217 ? -5.058 -8.638 14.139 1.00 94.00 217 ASN A C 1
ATOM 1693 O O . ASN A 1 217 ? -6.128 -9.034 13.688 1.00 94.00 217 ASN A O 1
ATOM 1697 N N . SER A 1 218 ? -4.476 -7.524 13.681 1.00 95.44 218 SER A N 1
ATOM 1698 C CA . SER A 1 218 ? -5.057 -6.813 12.542 1.00 95.44 218 SER A CA 1
ATOM 1699 C C . SER A 1 218 ? -5.013 -7.675 11.287 1.00 95.44 218 SER A C 1
ATOM 1701 O O . SER A 1 218 ? -3.980 -8.253 10.933 1.00 95.44 218 SER A O 1
ATOM 1703 N N . GLU A 1 219 ? -6.146 -7.696 10.602 1.00 95.62 219 GLU A N 1
ATOM 1704 C CA . GLU A 1 219 ? -6.369 -8.356 9.327 1.00 95.62 219 GLU A CA 1
ATOM 1705 C C . GLU A 1 219 ? -7.314 -7.510 8.473 1.00 95.62 219 GLU A C 1
ATOM 1707 O O . GLU A 1 219 ? -7.994 -6.608 8.973 1.00 95.62 219 GLU A O 1
ATOM 1712 N N . GLY A 1 220 ? -7.344 -7.784 7.175 1.00 96.56 220 GLY A N 1
ATOM 1713 C CA . GLY A 1 220 ? -8.177 -7.035 6.250 1.00 96.56 220 GLY A CA 1
ATOM 1714 C C . GLY A 1 220 ? -7.766 -7.243 4.804 1.00 96.56 220 GLY A C 1
ATOM 1715 O O . GLY A 1 220 ? -7.178 -8.268 4.451 1.00 96.56 220 GLY A O 1
ATOM 1716 N N . ILE A 1 221 ? -8.075 -6.255 3.964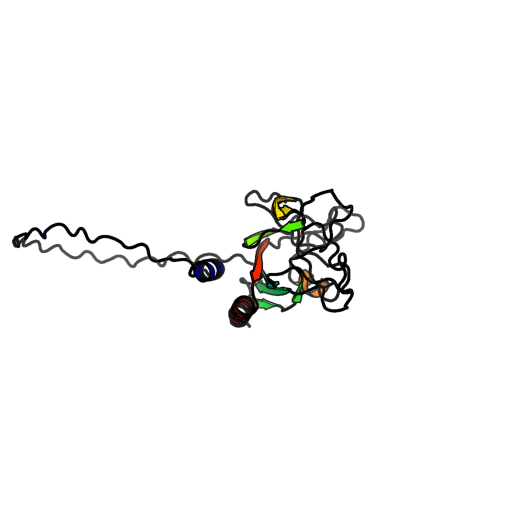 1.00 97.62 221 ILE A N 1
ATOM 1717 C CA . ILE A 1 221 ? -7.776 -6.295 2.530 1.00 97.62 221 ILE A CA 1
ATOM 1718 C C . ILE A 1 221 ? -6.937 -5.081 2.134 1.00 97.62 221 ILE A C 1
ATOM 1720 O O . ILE A 1 221 ? -7.269 -3.947 2.463 1.00 97.62 221 ILE A O 1
ATOM 1724 N N . VAL A 1 222 ? -5.853 -5.323 1.403 1.00 98.31 222 VAL A N 1
ATOM 1725 C CA . VAL A 1 222 ? -5.095 -4.308 0.671 1.00 98.31 222 VAL A CA 1
ATOM 1726 C C . VAL A 1 222 ? -5.564 -4.324 -0.782 1.00 98.31 222 VAL A C 1
ATOM 1728 O O . VAL A 1 222 ? -5.462 -5.349 -1.451 1.00 98.31 222 VAL A O 1
ATOM 1731 N N . TYR A 1 223 ? -6.043 -3.195 -1.286 1.00 98.12 223 TYR A N 1
ATOM 1732 C CA . TYR A 1 223 ? -6.363 -2.990 -2.692 1.00 98.12 223 TYR A CA 1
ATOM 1733 C C . TYR A 1 223 ? -5.245 -2.214 -3.374 1.00 98.12 223 TYR A C 1
ATOM 1735 O O . TYR A 1 223 ? -4.794 -1.184 -2.870 1.00 98.12 223 TYR A O 1
ATOM 1743 N N . ILE A 1 224 ? -4.807 -2.706 -4.528 1.00 98.25 224 ILE A N 1
ATOM 1744 C CA . ILE A 1 224 ? -3.765 -2.082 -5.342 1.00 98.25 224 ILE A CA 1
ATOM 1745 C C . ILE A 1 224 ? -4.372 -1.669 -6.680 1.00 98.25 224 ILE A C 1
ATOM 1747 O O . ILE A 1 224 ? -4.838 -2.532 -7.423 1.00 98.25 224 ILE A O 1
ATOM 1751 N N . PHE A 1 225 ? -4.302 -0.376 -6.988 1.00 97.88 225 PHE A N 1
ATOM 1752 C CA . PHE A 1 225 ? -4.719 0.222 -8.256 1.00 97.88 225 PHE A CA 1
ATOM 1753 C C . PHE A 1 225 ? -3.542 0.979 -8.880 1.00 97.88 225 PHE A C 1
ATOM 1755 O O . PHE A 1 225 ? -2.858 1.732 -8.180 1.00 97.88 225 PHE A O 1
ATOM 1762 N N . ARG A 1 226 ? -3.291 0.783 -10.176 1.00 97.06 226 ARG A N 1
ATOM 1763 C CA . ARG A 1 226 ? -2.289 1.505 -10.971 1.00 97.06 226 ARG A CA 1
ATOM 1764 C C . ARG A 1 226 ? -2.978 2.059 -12.206 1.00 97.06 226 ARG A C 1
ATOM 1766 O O . ARG A 1 226 ? -3.065 1.406 -13.237 1.00 97.06 226 ARG A O 1
ATOM 1773 N N . GLU A 1 227 ? -3.458 3.284 -12.085 1.00 97.25 227 GLU A N 1
ATOM 1774 C CA . GLU A 1 227 ? -4.437 3.830 -13.020 1.00 97.25 227 GLU A CA 1
ATOM 1775 C C . GLU A 1 227 ? -3.920 5.088 -13.720 1.00 97.25 227 GLU A C 1
ATOM 1777 O O . GLU A 1 227 ? -3.005 5.775 -13.245 1.00 97.25 227 GLU A O 1
ATOM 1782 N N . ASN A 1 228 ? -4.521 5.410 -14.866 1.00 97.62 228 ASN A N 1
ATOM 1783 C CA . ASN A 1 228 ? -4.307 6.705 -15.506 1.00 97.62 228 ASN A CA 1
ATOM 1784 C C . ASN A 1 228 ? -4.812 7.843 -14.598 1.00 97.62 228 ASN A C 1
ATOM 1786 O O . ASN A 1 228 ? -5.601 7.626 -13.678 1.00 97.62 228 ASN A O 1
ATOM 1790 N N . GLU A 1 229 ? -4.368 9.073 -14.863 1.00 96.19 229 GLU A N 1
ATOM 1791 C CA . GLU A 1 229 ? -4.648 10.231 -14.001 1.00 96.19 229 GLU A CA 1
ATOM 1792 C C . GLU A 1 229 ? -6.149 10.467 -13.760 1.00 96.19 229 GLU A C 1
ATOM 1794 O O . GLU A 1 229 ? -6.552 10.756 -12.634 1.00 96.19 229 GLU A O 1
ATOM 1799 N N . GLU A 1 230 ? -6.984 10.307 -14.789 1.00 97.38 230 GLU A N 1
ATOM 1800 C CA . GLU A 1 230 ? -8.431 10.511 -14.681 1.00 97.38 230 GLU A CA 1
ATOM 1801 C C . GLU A 1 230 ? -9.070 9.495 -13.728 1.00 97.38 230 GLU A C 1
ATOM 1803 O O . GLU A 1 230 ? -9.733 9.880 -12.763 1.00 97.38 230 GLU A O 1
ATOM 1808 N N . THR A 1 231 ? -8.816 8.206 -13.958 1.00 96.81 231 THR A N 1
ATOM 1809 C CA . THR A 1 231 ? -9.377 7.111 -13.151 1.00 96.81 231 THR A CA 1
ATOM 1810 C C . THR A 1 231 ? -8.830 7.159 -11.725 1.00 96.81 231 THR A C 1
ATOM 1812 O O . THR A 1 231 ? -9.577 7.032 -10.756 1.00 96.81 231 THR A O 1
ATOM 1815 N N . ARG A 1 232 ? -7.535 7.458 -11.570 1.00 96.75 232 ARG A N 1
ATOM 1816 C CA . ARG A 1 232 ? -6.898 7.689 -10.270 1.00 96.75 232 ARG A CA 1
ATOM 1817 C C . ARG A 1 232 ? -7.599 8.795 -9.479 1.00 96.75 232 ARG A C 1
ATOM 1819 O O . ARG A 1 232 ? -7.896 8.599 -8.304 1.00 96.75 232 ARG A O 1
ATOM 1826 N N . ASN A 1 233 ? -7.890 9.936 -10.103 1.00 97.06 233 ASN A N 1
ATOM 1827 C CA . ASN A 1 233 ? -8.573 11.047 -9.435 1.00 97.06 233 ASN A CA 1
ATOM 1828 C C . ASN A 1 233 ? -10.023 10.701 -9.065 1.00 97.06 233 ASN A C 1
ATOM 1830 O O . ASN A 1 233 ? -10.496 11.120 -8.011 1.00 97.06 233 ASN A O 1
ATOM 1834 N N . GLN A 1 234 ? -10.722 9.920 -9.894 1.00 97.06 234 GLN A N 1
ATOM 1835 C CA . GLN A 1 234 ? -12.058 9.414 -9.563 1.00 97.06 234 GLN A CA 1
ATOM 1836 C C . GLN A 1 234 ? -12.020 8.514 -8.322 1.00 97.06 234 GLN A C 1
ATOM 1838 O O . GLN A 1 234 ? -12.747 8.780 -7.368 1.00 97.06 234 GLN A O 1
ATOM 1843 N N . LEU A 1 235 ? -11.108 7.534 -8.281 1.00 96.81 235 LEU A N 1
ATOM 1844 C CA . LEU A 1 235 ? -10.921 6.650 -7.124 1.00 96.81 235 LEU A CA 1
ATOM 1845 C C . LEU A 1 235 ? -10.613 7.427 -5.838 1.00 96.81 235 LEU A C 1
ATOM 1847 O O . LEU A 1 235 ? -11.182 7.135 -4.788 1.00 96.81 235 LEU A O 1
ATOM 1851 N N . ILE A 1 236 ? -9.732 8.429 -5.921 1.00 96.31 236 ILE A N 1
ATOM 1852 C CA . ILE A 1 236 ? -9.393 9.297 -4.784 1.00 96.31 236 ILE A CA 1
ATOM 1853 C C . ILE A 1 236 ? -10.645 10.011 -4.271 1.00 96.31 236 ILE A C 1
ATOM 1855 O O . ILE A 1 236 ? -10.957 9.915 -3.087 1.00 96.31 236 ILE A O 1
ATOM 1859 N N . ASN A 1 237 ? -11.386 10.677 -5.161 1.00 96.38 237 ASN A N 1
ATOM 1860 C CA . ASN A 1 237 ? -12.592 11.410 -4.784 1.00 96.38 237 ASN A CA 1
ATOM 1861 C C . ASN A 1 237 ? -13.638 10.487 -4.152 1.00 96.38 237 ASN A C 1
ATOM 1863 O O . ASN A 1 237 ? -14.251 10.853 -3.155 1.00 96.38 237 ASN A O 1
ATOM 1867 N N . GLU A 1 238 ? -13.832 9.286 -4.699 1.00 95.19 238 GLU A N 1
ATOM 1868 C CA . GLU A 1 238 ? -14.758 8.311 -4.129 1.00 95.19 238 GLU A CA 1
ATOM 1869 C C . GLU A 1 238 ? -14.350 7.924 -2.706 1.00 95.19 238 GLU A C 1
ATOM 1871 O O . GLU A 1 238 ? -15.168 8.036 -1.793 1.00 95.19 238 GLU A O 1
ATOM 1876 N N . ILE A 1 239 ? -13.084 7.564 -2.475 1.00 95.06 239 ILE A N 1
ATOM 1877 C CA . ILE A 1 239 ? -12.595 7.222 -1.132 1.00 95.06 239 ILE A CA 1
ATOM 1878 C C . ILE A 1 239 ? -12.709 8.406 -0.166 1.00 95.06 239 ILE A C 1
ATOM 1880 O O . ILE A 1 239 ? -13.069 8.221 0.996 1.00 95.06 239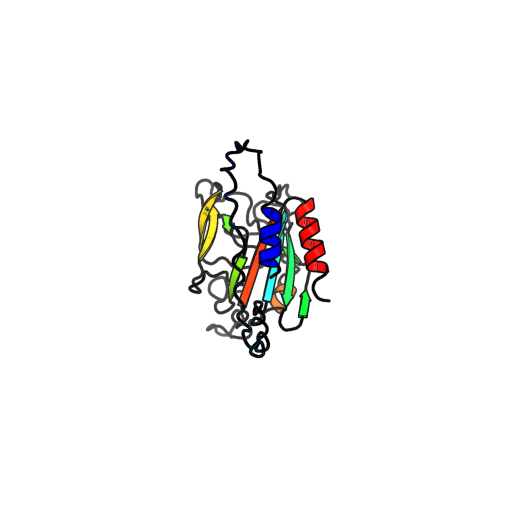 ILE A O 1
ATOM 1884 N N . GLU A 1 240 ? -12.449 9.629 -0.625 1.00 94.81 240 GLU A N 1
ATOM 1885 C CA . GLU A 1 240 ? -12.537 10.837 0.202 1.00 94.81 240 GLU A CA 1
ATOM 1886 C C . GLU A 1 240 ? -13.974 11.231 0.584 1.00 94.81 240 GLU A C 1
ATOM 1888 O O . GLU A 1 240 ? -14.175 12.031 1.504 1.00 94.81 240 GLU A O 1
ATOM 1893 N N . THR A 1 241 ? -14.985 10.628 -0.044 1.00 94.50 241 THR A N 1
ATOM 1894 C CA . THR A 1 241 ? -16.385 10.742 0.401 1.00 94.50 241 THR A CA 1
ATOM 1895 C C . THR A 1 241 ? -16.775 9.695 1.447 1.00 94.50 241 THR A C 1
ATOM 1897 O O . THR A 1 241 ? -17.844 9.800 2.049 1.00 94.50 241 THR A O 1
ATOM 1900 N N . LEU A 1 242 ? -15.922 8.694 1.689 1.00 90.69 242 LEU A N 1
ATOM 1901 C CA . LEU A 1 242 ? -16.181 7.624 2.648 1.00 90.69 242 LEU A CA 1
ATOM 1902 C C . LEU A 1 242 ? -15.612 7.975 4.012 1.00 90.69 242 LEU A C 1
ATOM 1904 O O . LEU A 1 242 ? -14.398 8.139 4.159 1.00 90.69 242 LEU A O 1
ATOM 1908 N N . TYR A 1 243 ? -16.502 7.990 5.004 1.00 88.56 243 TYR A N 1
ATOM 1909 C CA . TYR A 1 243 ? -16.192 8.317 6.395 1.00 88.56 243 TYR A CA 1
ATOM 1910 C C . TYR A 1 243 ? -15.603 9.731 6.568 1.00 88.56 243 TYR A C 1
ATOM 1912 O O . TYR A 1 243 ? -15.269 10.419 5.602 1.00 88.56 243 TYR A O 1
ATOM 1920 N N . GLU A 1 244 ? -15.529 10.182 7.818 1.00 75.38 244 GLU A N 1
ATOM 1921 C CA . GLU A 1 244 ? -14.879 11.443 8.206 1.00 75.38 244 GLU A CA 1
ATOM 1922 C C . GLU A 1 244 ? -13.588 11.175 8.989 1.00 75.38 244 GLU A C 1
ATOM 1924 O O . GLU A 1 244 ? -13.516 10.150 9.714 1.00 75.38 244 GLU A O 1
#

Radius of gyration: 24.6 Å; chains: 1; bounding box: 84×34×63 Å

Secondary structure (DSSP, 8-state):
-HHHHHHHHTT-S--PPPP----PPPPP-------------------PPPPP----SEEEEEEEESS-----S-TT-S--EEEEEEETTTTEEEEEEEEES---SS-SSTT---EEEEPSEEEEEE-SS-HHHHTB--EEEE-TTS-SEEEEEETT--EEEEET-EEEE-S--SSSTTSS--SS--EE-TTTHHHHHTTS--BEE-SSSS--EEE-S-EEEEEEEEE-HHHHHHHHHHHHTS--

Sequence (244 aa):
MLALLLQSSCKSLDRTPQEQEDNTPPVEVIEPTEDDSSEELTPIDPVEPAPEELLPPIEVFFIDQENLPDDAGIAGTSYTALVYVLDNTNKRRYGPFNGSTYPNSQENPSGSDRPNRVSEGPHYFNNLSGHKGQTKQGLNLVNTDAVRIVPGYSWSLQNTEVQYANVHTGFSDKGNYNSRGSQGCPTIHPDQVDDFMALFDFSIPNWEDPPKYTTGNSEGIVYIFRENEETRNQLINEIETLYE

Organism: NCBI:txid754435